Protein AF-A0A0Q8PPR7-F1 (afdb_monomer)

Solvent-accessible surface area (backbone atoms only — not comparable to full-atom values): 11569 Å² total; per-residue (Å²): 82,37,37,58,38,86,72,47,37,36,38,44,42,95,76,49,43,65,55,45,48,66,35,44,67,67,62,46,51,57,49,44,45,63,68,37,75,69,45,76,45,86,91,45,84,42,28,40,33,33,58,52,93,44,34,33,43,37,43,28,35,35,94,49,84,91,35,29,31,33,37,38,35,44,32,57,60,72,57,93,90,66,82,69,58,52,87,50,44,36,28,46,96,88,41,43,51,29,59,37,39,36,71,58,42,52,60,73,55,50,90,84,55,62,88,32,58,47,70,52,91,59,59,90,90,30,43,43,52,33,42,35,44,30,47,50,70,77,80,71,68,76,55,67,73,83,51,44,46,52,42,59,87,39,23,93,47,33,34,33,33,75,51,102,87,51,69,45,45,31,38,68,59,92,75,64,44,77,60,86,63,94,46,66,75,55,43,52,50,51,52,51,46,22,54,74,59,60,41,46,74,48,84,83,130

Structure (mmCIF, N/CA/C/O backbone):
data_AF-A0A0Q8PPR7-F1
#
_entry.id   AF-A0A0Q8PPR7-F1
#
loop_
_atom_site.group_PDB
_atom_site.id
_atom_site.type_symbol
_atom_site.label_atom_id
_atom_site.label_alt_id
_atom_site.label_comp_id
_atom_site.label_asym_id
_atom_site.label_entity_id
_atom_site.label_seq_id
_atom_site.pdbx_PDB_ins_code
_atom_site.Cartn_x
_atom_site.Cartn_y
_atom_site.Cartn_z
_atom_site.occupancy
_atom_site.B_iso_or_equiv
_atom_site.auth_seq_id
_atom_site.auth_comp_id
_atom_site.auth_asym_id
_atom_site.auth_atom_id
_atom_site.pdbx_PDB_model_num
ATOM 1 N N . MET A 1 1 ? 11.348 -7.764 -12.337 1.00 95.19 1 MET A N 1
ATOM 2 C CA . MET A 1 1 ? 10.072 -7.064 -12.062 1.00 95.19 1 MET A CA 1
ATOM 3 C C . MET A 1 1 ? 9.940 -6.826 -10.568 1.00 95.19 1 MET A C 1
ATOM 5 O O . MET A 1 1 ? 10.557 -7.570 -9.813 1.00 95.19 1 MET A O 1
ATOM 9 N N . PHE A 1 2 ? 9.164 -5.826 -10.157 1.00 97.94 2 PHE A N 1
ATOM 10 C CA . PHE A 1 2 ? 8.672 -5.716 -8.781 1.00 97.94 2 PHE A CA 1
ATOM 11 C C . PHE A 1 2 ? 7.285 -6.341 -8.701 1.00 97.94 2 PHE A C 1
ATOM 13 O O . PHE A 1 2 ? 6.488 -6.153 -9.616 1.00 97.94 2 PHE A O 1
ATOM 20 N N . GLU A 1 3 ? 6.985 -7.035 -7.612 1.00 97.94 3 GLU A N 1
ATOM 21 C CA . GLU A 1 3 ? 5.654 -7.596 -7.374 1.00 97.94 3 GLU A CA 1
ATOM 22 C C . GLU A 1 3 ? 5.128 -7.086 -6.034 1.00 97.94 3 GLU A C 1
ATOM 24 O O . GLU A 1 3 ? 5.780 -7.228 -4.993 1.00 97.94 3 GLU A O 1
ATOM 29 N N . LEU A 1 4 ? 3.971 -6.430 -6.088 1.00 96.75 4 LEU A N 1
ATOM 30 C CA . LEU A 1 4 ? 3.277 -5.905 -4.926 1.00 96.75 4 LEU A CA 1
ATOM 31 C C . LEU A 1 4 ? 2.566 -7.050 -4.215 1.00 96.75 4 LEU A C 1
ATOM 33 O O . LEU A 1 4 ? 1.783 -7.772 -4.822 1.00 96.75 4 LEU A O 1
ATOM 37 N N . LEU A 1 5 ? 2.828 -7.184 -2.919 1.00 94.69 5 LEU A N 1
ATOM 38 C CA . LEU A 1 5 ? 2.198 -8.170 -2.053 1.00 94.69 5 LEU A CA 1
ATOM 39 C C . LEU A 1 5 ? 1.392 -7.399 -0.999 1.00 94.69 5 LEU A C 1
ATOM 41 O O . LEU A 1 5 ? 1.974 -6.984 0.011 1.00 94.69 5 LEU A O 1
ATOM 45 N N . PRO A 1 6 ? 0.090 -7.139 -1.226 1.00 89.19 6 PRO A N 1
ATOM 46 C CA . PRO A 1 6 ? -0.749 -6.416 -0.273 1.00 89.19 6 PRO A CA 1
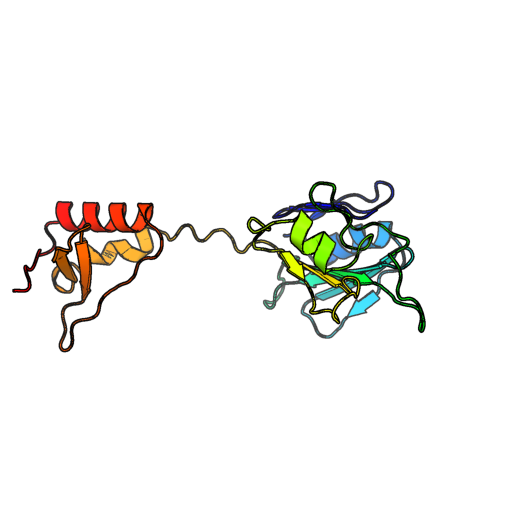ATOM 47 C C . PRO A 1 6 ? -0.618 -6.959 1.154 1.00 89.19 6 PRO A C 1
ATOM 49 O O . PRO A 1 6 ? -0.446 -8.161 1.348 1.00 89.19 6 PRO A O 1
ATOM 52 N N . ALA A 1 7 ? -0.618 -6.057 2.140 1.00 85.56 7 ALA A N 1
ATOM 53 C CA . ALA A 1 7 ? -0.352 -6.319 3.563 1.00 85.56 7 ALA A CA 1
ATOM 54 C C . ALA A 1 7 ? 1.036 -6.910 3.918 1.00 85.56 7 ALA A C 1
ATOM 56 O O . ALA A 1 7 ? 1.443 -6.847 5.076 1.00 85.56 7 ALA A O 1
ATOM 57 N N . ILE A 1 8 ? 1.807 -7.429 2.956 1.00 92.50 8 ILE A N 1
ATOM 58 C CA . ILE A 1 8 ? 3.118 -8.053 3.194 1.00 92.50 8 ILE A CA 1
ATOM 59 C C . ILE A 1 8 ? 4.264 -7.090 2.864 1.00 92.50 8 ILE A C 1
ATOM 61 O O . ILE A 1 8 ? 5.202 -6.962 3.651 1.00 92.50 8 ILE A O 1
ATOM 65 N N . GLY A 1 9 ? 4.228 -6.441 1.698 1.00 94.19 9 GLY A N 1
ATOM 66 C CA . GLY A 1 9 ? 5.304 -5.587 1.195 1.00 94.19 9 GLY A CA 1
ATOM 67 C C . GLY A 1 9 ? 5.543 -5.766 -0.303 1.00 94.19 9 GLY A C 1
ATOM 68 O O . GLY A 1 9 ? 4.600 -5.808 -1.089 1.00 94.19 9 GLY A O 1
ATOM 69 N N . ILE A 1 10 ? 6.809 -5.851 -0.721 1.00 97.19 10 ILE A N 1
ATOM 70 C CA . ILE A 1 10 ? 7.193 -5.946 -2.139 1.00 97.19 10 ILE A CA 1
ATOM 71 C C . ILE A 1 10 ? 8.238 -7.039 -2.338 1.00 97.19 10 ILE A C 1
ATOM 73 O O . ILE A 1 10 ? 9.278 -7.047 -1.675 1.00 97.19 10 ILE A O 1
ATOM 77 N N . ARG A 1 11 ? 8.002 -7.938 -3.297 1.00 97.81 11 ARG A N 1
ATOM 78 C CA . ARG A 1 11 ? 9.039 -8.848 -3.794 1.00 97.81 11 ARG A CA 1
ATOM 79 C C . ARG A 1 11 ? 9.923 -8.110 -4.793 1.00 97.81 11 ARG A C 1
ATOM 81 O O . ARG A 1 11 ? 9.438 -7.487 -5.741 1.00 97.81 11 ARG A O 1
ATOM 88 N N . LEU A 1 12 ? 11.224 -8.161 -4.543 1.00 97.56 12 LEU A N 1
ATOM 89 C CA . LEU A 1 12 ? 12.227 -7.428 -5.297 1.00 97.56 12 LEU A CA 1
ATOM 90 C C . LEU A 1 12 ? 12.690 -8.228 -6.535 1.00 97.56 12 LEU A C 1
ATOM 92 O O . LEU A 1 12 ? 12.635 -9.462 -6.517 1.00 97.56 12 LEU A O 1
ATOM 96 N N . PRO A 1 13 ? 13.148 -7.545 -7.603 1.00 95.81 13 PRO A N 1
ATOM 97 C CA . PRO A 1 13 ? 13.691 -8.176 -8.803 1.00 95.81 13 PRO A CA 1
ATOM 98 C C . PRO A 1 13 ? 14.819 -9.177 -8.530 1.00 95.81 13 PRO A C 1
ATOM 100 O O . PRO A 1 13 ? 15.488 -9.116 -7.502 1.00 95.81 13 PRO A O 1
ATOM 103 N N . ASP A 1 14 ? 15.039 -10.077 -9.491 1.00 92.19 14 ASP A N 1
ATOM 104 C CA . ASP A 1 14 ? 16.203 -10.973 -9.585 1.00 92.19 14 ASP A CA 1
ATOM 105 C C . ASP A 1 14 ? 16.489 -11.813 -8.329 1.00 92.19 14 ASP A C 1
ATOM 107 O O . ASP A 1 14 ? 17.618 -12.220 -8.067 1.00 92.19 14 ASP A O 1
ATOM 111 N N . GLY A 1 15 ? 15.449 -12.099 -7.542 1.00 87.69 15 GLY A N 1
ATOM 112 C CA . GLY A 1 15 ? 15.582 -12.886 -6.319 1.00 87.69 15 GLY A CA 1
ATOM 113 C C . GLY A 1 15 ? 16.233 -12.131 -5.159 1.00 87.69 15 GLY A C 1
ATOM 114 O O . GLY A 1 15 ? 16.611 -12.771 -4.181 1.00 87.69 15 GLY A O 1
ATOM 115 N N . ALA A 1 16 ? 16.306 -10.794 -5.207 1.00 91.50 16 ALA A N 1
ATOM 116 C CA . ALA A 1 16 ? 16.862 -9.948 -4.141 1.00 91.50 16 ALA A CA 1
ATOM 117 C C . ALA A 1 16 ? 16.055 -9.974 -2.820 1.00 91.50 16 ALA A C 1
ATOM 119 O O . ALA A 1 16 ? 16.391 -9.282 -1.862 1.00 91.50 16 ALA A O 1
ATOM 120 N N . GLY A 1 17 ? 14.995 -10.782 -2.749 1.00 94.12 17 GLY A N 1
ATOM 121 C CA . GLY A 1 17 ? 14.218 -11.035 -1.543 1.00 94.12 17 GLY A CA 1
ATOM 122 C C . GLY A 1 17 ? 12.884 -10.296 -1.515 1.00 94.12 17 GLY A C 1
ATOM 123 O O . GLY A 1 17 ? 12.324 -9.918 -2.545 1.00 94.12 17 GLY A O 1
ATOM 124 N N . VAL A 1 18 ? 12.339 -10.139 -0.309 1.00 96.19 18 VAL A N 1
ATOM 125 C CA . VAL A 1 18 ? 11.071 -9.441 -0.068 1.00 96.19 18 VAL A CA 1
ATOM 126 C C . VAL A 1 18 ? 11.319 -8.338 0.944 1.00 96.19 18 VAL A C 1
ATOM 128 O O . VAL A 1 18 ? 11.702 -8.614 2.081 1.00 96.19 18 VAL A O 1
ATOM 131 N N . LEU A 1 19 ? 11.052 -7.104 0.534 1.00 97.25 19 LEU A N 1
ATOM 132 C CA . LEU A 1 19 ? 10.980 -5.966 1.431 1.00 97.25 19 LEU A CA 1
ATOM 133 C C . LEU A 1 19 ? 9.631 -6.011 2.151 1.00 97.25 19 LEU A C 1
ATOM 135 O O . LEU A 1 19 ? 8.597 -5.768 1.531 1.00 97.25 19 LEU A O 1
ATOM 139 N N . ARG A 1 20 ? 9.640 -6.363 3.437 1.00 96.56 20 ARG A N 1
ATOM 140 C CA . ARG A 1 20 ? 8.425 -6.555 4.236 1.00 96.56 20 ARG A CA 1
ATOM 141 C C . ARG A 1 20 ? 8.077 -5.320 5.055 1.00 96.56 20 ARG A C 1
ATOM 143 O O . ARG A 1 20 ? 8.965 -4.702 5.637 1.00 96.56 20 ARG A O 1
ATOM 150 N N . PHE A 1 21 ? 6.787 -5.014 5.159 1.00 94.69 21 PHE A N 1
ATOM 151 C CA . PHE A 1 21 ? 6.297 -4.088 6.180 1.00 94.69 21 PHE A CA 1
ATOM 152 C C . PHE A 1 21 ? 6.671 -4.591 7.579 1.00 94.69 21 PHE A C 1
ATOM 154 O O . PHE A 1 21 ? 6.833 -5.795 7.792 1.00 94.69 21 PHE A O 1
ATOM 161 N N . GLY A 1 22 ? 6.855 -3.672 8.527 1.00 92.75 22 GLY A N 1
ATOM 162 C CA . GLY A 1 22 ? 7.283 -4.028 9.884 1.00 92.75 22 GLY A CA 1
ATOM 163 C C . GLY A 1 22 ? 8.804 -4.106 10.089 1.00 92.75 22 GLY A C 1
ATOM 164 O O . GLY A 1 22 ? 9.246 -4.153 11.232 1.00 92.75 22 GLY A O 1
ATOM 165 N N . LEU A 1 23 ? 9.616 -4.087 9.024 1.00 94.94 23 LEU A N 1
ATOM 166 C CA . LEU A 1 23 ? 11.079 -4.060 9.150 1.00 94.94 23 LEU A CA 1
ATOM 167 C C . LEU A 1 23 ? 11.575 -2.729 9.720 1.00 94.94 23 LEU A C 1
ATOM 169 O O . LEU A 1 23 ? 11.053 -1.670 9.380 1.00 94.94 23 LEU A O 1
ATOM 173 N N . ASP A 1 24 ? 12.627 -2.771 10.534 1.00 94.94 24 ASP A N 1
ATOM 174 C CA . ASP A 1 24 ? 13.334 -1.561 10.951 1.00 94.94 24 ASP A CA 1
ATOM 175 C C . ASP A 1 24 ? 14.170 -0.957 9.803 1.00 94.94 24 ASP A C 1
ATOM 177 O O . ASP A 1 24 ? 14.287 -1.519 8.704 1.00 94.94 24 ASP A O 1
ATOM 181 N N . GLY A 1 25 ? 14.743 0.223 10.047 1.00 93.88 25 GLY A N 1
ATOM 182 C CA . GLY A 1 25 ? 15.536 0.935 9.048 1.00 93.88 25 GLY A CA 1
ATOM 183 C C . GLY A 1 25 ? 16.808 0.189 8.630 1.00 93.88 25 GLY A C 1
ATOM 184 O O . GLY A 1 25 ? 17.140 0.167 7.445 1.00 93.88 25 GLY A O 1
ATOM 185 N N . ALA A 1 26 ? 17.502 -0.471 9.561 1.00 94.44 26 ALA A N 1
ATOM 186 C CA . ALA A 1 26 ? 18.746 -1.178 9.260 1.00 94.44 26 ALA A CA 1
ATOM 187 C C . ALA A 1 26 ? 18.488 -2.394 8.358 1.00 94.44 26 ALA A C 1
ATOM 189 O O . ALA A 1 26 ? 19.123 -2.529 7.309 1.00 94.44 26 ALA A O 1
ATOM 190 N N . ALA A 1 27 ? 17.494 -3.212 8.711 1.00 95.88 27 ALA A N 1
ATOM 191 C CA . ALA A 1 27 ? 17.057 -4.351 7.915 1.00 95.88 27 ALA A CA 1
ATOM 192 C C . ALA A 1 27 ? 16.513 -3.908 6.548 1.00 95.88 27 ALA A C 1
ATOM 194 O O . ALA A 1 27 ? 16.827 -4.510 5.520 1.00 95.88 27 ALA A O 1
ATOM 195 N N . THR A 1 28 ? 15.745 -2.813 6.504 1.00 96.56 28 THR A N 1
ATOM 196 C CA . THR A 1 28 ? 15.257 -2.241 5.241 1.00 96.56 28 THR A CA 1
ATOM 197 C C . THR A 1 28 ? 16.415 -1.836 4.330 1.00 96.56 28 THR A C 1
ATOM 199 O O . THR A 1 28 ? 16.423 -2.173 3.145 1.00 96.56 28 THR A O 1
ATOM 202 N N . ARG A 1 29 ? 17.420 -1.139 4.871 1.00 96.00 29 ARG A N 1
ATOM 203 C CA . ARG A 1 29 ? 18.599 -0.704 4.115 1.00 96.00 29 ARG A CA 1
ATOM 204 C C . ARG A 1 29 ? 19.381 -1.889 3.555 1.00 96.00 29 ARG A C 1
ATOM 206 O O . ARG A 1 29 ? 19.797 -1.835 2.401 1.00 96.00 29 ARG A O 1
ATOM 213 N N . GLU A 1 30 ? 19.573 -2.937 4.353 1.00 95.75 30 GLU A N 1
ATOM 214 C CA . GLU A 1 30 ? 20.271 -4.157 3.939 1.00 95.75 30 GLU A CA 1
ATOM 215 C C . GLU A 1 30 ? 19.568 -4.836 2.759 1.00 95.75 30 GLU A C 1
ATOM 217 O O . GLU A 1 30 ? 20.199 -5.113 1.739 1.00 95.75 30 GLU A O 1
ATOM 222 N N . VAL A 1 31 ? 18.246 -5.013 2.847 1.00 96.44 31 VAL A N 1
ATOM 223 C CA . VAL A 1 31 ? 17.443 -5.595 1.762 1.00 96.44 31 VAL A CA 1
ATOM 224 C C . VAL A 1 31 ? 17.540 -4.749 0.484 1.00 96.44 31 VAL A C 1
ATOM 226 O O . VAL A 1 31 ? 17.746 -5.287 -0.604 1.00 96.44 31 VAL A O 1
ATOM 229 N N . LEU A 1 32 ? 17.450 -3.418 0.592 1.00 96.44 32 LEU A N 1
ATOM 230 C CA . LEU A 1 32 ? 17.559 -2.524 -0.569 1.00 96.44 32 LEU A CA 1
ATOM 231 C C . LEU A 1 32 ? 18.965 -2.487 -1.179 1.00 96.44 32 LEU A C 1
ATOM 233 O O . LEU A 1 32 ? 19.091 -2.312 -2.393 1.00 96.44 32 LEU A O 1
ATOM 237 N N . ALA A 1 33 ? 20.013 -2.681 -0.378 1.00 95.38 33 ALA A N 1
ATOM 238 C CA . ALA A 1 33 ? 21.387 -2.750 -0.871 1.00 95.38 33 ALA A CA 1
ATOM 239 C C . ALA A 1 33 ? 21.608 -3.938 -1.823 1.00 95.38 33 ALA A C 1
ATOM 241 O O . ALA A 1 33 ? 22.470 -3.860 -2.698 1.00 95.38 33 ALA A O 1
ATOM 242 N N . GLY A 1 34 ? 20.784 -4.989 -1.721 1.00 92.75 34 GLY A N 1
ATOM 243 C CA . GLY A 1 34 ? 20.756 -6.099 -2.677 1.00 92.75 34 GLY A CA 1
ATOM 244 C C . GLY A 1 34 ? 20.343 -5.697 -4.099 1.00 92.75 34 GLY A C 1
ATOM 245 O O . GLY A 1 34 ? 20.693 -6.390 -5.050 1.00 92.75 34 GLY A O 1
ATOM 246 N N . LEU A 1 35 ? 19.646 -4.566 -4.270 1.00 92.88 35 LEU A N 1
ATOM 247 C CA . LEU A 1 35 ? 19.259 -4.036 -5.583 1.00 92.88 35 LEU A CA 1
ATOM 248 C C . LEU A 1 35 ? 20.258 -3.027 -6.155 1.00 92.88 35 LEU A C 1
ATOM 250 O O . LEU A 1 35 ? 20.321 -2.848 -7.371 1.00 92.88 35 LEU A O 1
ATOM 254 N N . GLY A 1 36 ? 21.015 -2.333 -5.306 1.00 93.44 36 GLY A N 1
ATOM 255 C CA . GLY A 1 36 ? 21.982 -1.337 -5.750 1.00 93.44 36 GLY A CA 1
ATOM 256 C C . GLY A 1 36 ? 22.280 -0.261 -4.712 1.00 93.44 36 GLY A C 1
ATOM 257 O O . GLY A 1 36 ? 22.090 -0.437 -3.512 1.00 93.44 36 GLY A O 1
ATOM 258 N N . ALA A 1 37 ? 22.776 0.882 -5.188 1.00 95.00 37 ALA A N 1
ATOM 259 C CA . ALA A 1 37 ? 23.163 1.991 -4.324 1.00 95.00 37 ALA A CA 1
ATOM 260 C C . ALA A 1 37 ? 21.942 2.631 -3.643 1.00 95.00 37 ALA A C 1
ATOM 262 O O . ALA A 1 37 ? 21.101 3.246 -4.306 1.00 95.00 37 ALA A O 1
ATOM 263 N N . VAL A 1 38 ? 21.890 2.513 -2.315 1.00 96.75 38 VAL A N 1
ATOM 264 C CA . VAL A 1 38 ? 20.834 3.084 -1.473 1.00 96.75 38 VAL A CA 1
ATOM 265 C C . VAL A 1 38 ? 21.129 4.551 -1.169 1.00 96.75 38 VAL A C 1
ATOM 267 O O . VAL A 1 38 ? 22.243 4.907 -0.781 1.00 96.75 38 VAL A O 1
ATOM 270 N N . ARG A 1 39 ? 20.116 5.401 -1.332 1.00 95.19 39 ARG A N 1
ATOM 271 C CA . ARG A 1 39 ? 20.110 6.808 -0.923 1.00 95.19 39 ARG A CA 1
ATOM 272 C C . ARG A 1 39 ? 19.235 6.981 0.302 1.00 95.19 39 ARG A C 1
ATOM 274 O O . ARG A 1 39 ? 18.268 6.248 0.471 1.00 95.19 39 ARG A O 1
ATOM 281 N N . GLU A 1 40 ? 19.568 7.962 1.118 1.00 92.38 40 GLU A N 1
ATOM 282 C CA . GLU A 1 40 ? 18.856 8.287 2.348 1.00 92.38 40 GLU A CA 1
ATOM 283 C C . GLU A 1 40 ? 18.176 9.647 2.204 1.00 92.38 40 GLU A C 1
ATOM 285 O O . GLU A 1 40 ? 18.725 10.551 1.570 1.00 92.38 40 GLU A O 1
ATOM 290 N N . ASP A 1 41 ? 16.967 9.761 2.743 1.00 83.38 41 ASP A N 1
ATOM 291 C CA . ASP A 1 41 ? 16.211 11.009 2.819 1.00 83.38 41 ASP A CA 1
ATOM 292 C C . ASP A 1 41 ? 16.085 11.424 4.290 1.00 83.38 41 ASP A C 1
ATOM 294 O O . ASP A 1 41 ? 15.423 10.761 5.091 1.00 83.38 41 ASP A O 1
ATOM 298 N N . GLU A 1 42 ? 16.745 12.532 4.632 1.00 73.69 42 GLU A N 1
ATOM 299 C CA . GLU A 1 42 ? 16.861 13.066 5.994 1.00 73.69 42 GLU A CA 1
ATOM 300 C C . GLU A 1 42 ? 15.547 13.669 6.530 1.00 73.69 42 GLU A C 1
ATOM 302 O O . GLU A 1 42 ? 15.452 14.003 7.709 1.00 73.69 42 GLU A O 1
ATOM 307 N N . ALA A 1 43 ? 14.512 13.827 5.694 1.00 69.56 43 ALA A N 1
ATOM 308 C CA . ALA A 1 43 ? 13.246 14.453 6.086 1.00 69.56 43 ALA A CA 1
ATOM 309 C C . ALA A 1 43 ? 12.256 13.506 6.805 1.00 69.56 43 ALA A C 1
ATOM 311 O O . ALA A 1 43 ? 11.132 13.910 7.127 1.00 69.56 43 ALA A O 1
ATOM 312 N N . ALA A 1 44 ? 12.621 12.243 7.028 1.00 67.44 44 ALA A N 1
ATOM 313 C CA . ALA A 1 44 ? 11.815 11.241 7.729 1.00 67.44 44 ALA A CA 1
ATOM 314 C C . ALA A 1 44 ? 12.576 10.660 8.931 1.00 67.44 44 ALA A C 1
ATOM 316 O O . ALA A 1 44 ? 13.789 10.805 9.012 1.00 67.44 44 ALA A O 1
ATOM 317 N N . ALA A 1 45 ? 11.873 9.959 9.838 1.00 80.38 45 ALA A N 1
ATOM 318 C CA . ALA A 1 45 ? 12.522 9.191 10.911 1.00 80.38 45 ALA A CA 1
ATOM 319 C C . ALA A 1 45 ? 13.596 8.250 10.339 1.00 80.38 45 ALA A C 1
ATOM 321 O O . ALA A 1 45 ? 14.710 8.190 10.847 1.00 80.38 45 ALA A O 1
ATOM 322 N N . TRP A 1 46 ? 13.262 7.593 9.227 1.00 91.06 46 TRP A N 1
ATOM 323 C CA . TRP A 1 46 ? 14.206 7.147 8.212 1.00 91.06 46 TRP A CA 1
ATOM 324 C C . TRP A 1 46 ? 13.453 6.939 6.890 1.00 91.06 46 TRP A C 1
ATOM 326 O O . TRP A 1 46 ? 12.256 6.616 6.863 1.00 91.06 46 TRP A O 1
ATOM 336 N N . ALA A 1 47 ? 14.148 7.141 5.776 1.00 93.94 47 ALA A N 1
ATOM 337 C CA . ALA A 1 47 ? 13.646 6.831 4.447 1.00 93.94 47 ALA A CA 1
ATOM 338 C C . ALA A 1 47 ? 14.812 6.485 3.523 1.00 93.94 47 ALA A C 1
ATOM 340 O O . ALA A 1 47 ? 15.842 7.159 3.516 1.00 93.94 47 ALA A O 1
ATOM 341 N N . TYR A 1 48 ? 14.629 5.435 2.728 1.00 96.25 48 TYR A N 1
ATOM 342 C CA . TYR A 1 48 ? 15.636 4.933 1.806 1.00 96.25 48 TYR A CA 1
ATOM 343 C C . TYR A 1 48 ? 15.075 4.842 0.398 1.00 96.25 48 TYR A C 1
ATOM 345 O O . TYR A 1 48 ? 13.922 4.457 0.215 1.00 96.25 48 TYR A O 1
ATOM 353 N N . SER A 1 49 ? 15.884 5.147 -0.612 1.00 96.19 49 SER A N 1
ATOM 354 C CA . SER A 1 49 ? 15.531 4.860 -1.998 1.00 96.19 49 SER A CA 1
ATOM 355 C C . SER A 1 49 ? 16.625 4.121 -2.746 1.00 96.19 49 SER A C 1
ATOM 357 O O . SER A 1 49 ? 17.817 4.306 -2.507 1.00 96.19 49 SER A O 1
ATOM 359 N N . VAL A 1 50 ? 16.208 3.269 -3.674 1.00 96.50 50 VAL A N 1
ATOM 360 C CA . VAL A 1 50 ? 17.088 2.562 -4.599 1.00 96.50 50 VAL A CA 1
ATOM 361 C C . VAL A 1 50 ? 16.479 2.609 -5.991 1.00 96.50 50 VAL A C 1
ATOM 363 O O . VAL A 1 50 ? 15.259 2.625 -6.169 1.00 96.50 50 VAL A O 1
ATOM 366 N N . ARG A 1 51 ? 17.340 2.660 -7.003 1.00 95.44 51 ARG A N 1
ATOM 367 C CA . ARG A 1 51 ? 16.921 2.665 -8.401 1.00 95.44 51 ARG A CA 1
ATOM 368 C C . ARG A 1 51 ? 17.182 1.306 -9.029 1.00 95.44 51 ARG A C 1
ATOM 370 O O . ARG A 1 51 ? 18.291 0.792 -8.929 1.00 95.44 51 ARG A O 1
ATOM 377 N N . TRP A 1 52 ? 16.194 0.810 -9.761 1.00 94.94 52 TRP A N 1
ATOM 378 C CA . TRP A 1 52 ? 16.292 -0.384 -10.584 1.00 94.94 52 TRP A CA 1
ATOM 379 C C . TRP A 1 52 ? 15.726 -0.091 -11.977 1.00 94.94 52 TRP A C 1
ATOM 381 O O . TRP A 1 52 ? 14.529 0.141 -12.137 1.00 94.94 52 TRP A O 1
ATOM 391 N N . GLY A 1 53 ? 16.596 -0.034 -12.988 1.00 92.94 53 GLY A N 1
ATOM 392 C CA . GLY A 1 53 ? 16.211 0.367 -14.345 1.00 92.94 53 GLY A CA 1
ATOM 393 C C . GLY A 1 53 ? 15.612 1.780 -14.399 1.00 92.94 53 GLY A C 1
ATOM 394 O O . GLY A 1 53 ? 16.265 2.772 -14.038 1.00 92.94 53 GLY A O 1
ATOM 395 N N . ASP A 1 54 ? 14.373 1.883 -14.872 1.00 92.75 54 ASP A N 1
ATOM 396 C CA . ASP A 1 54 ? 13.585 3.115 -14.941 1.00 92.75 54 ASP A CA 1
ATOM 397 C C . ASP A 1 54 ? 12.596 3.277 -13.773 1.00 92.75 54 ASP A C 1
ATOM 399 O O . ASP A 1 54 ? 11.812 4.225 -13.772 1.00 92.75 54 ASP A O 1
ATOM 403 N N . VAL A 1 55 ? 12.673 2.425 -12.747 1.00 94.62 55 VAL A N 1
ATOM 404 C CA . VAL A 1 55 ? 11.851 2.507 -11.534 1.00 94.62 55 VAL A CA 1
ATOM 405 C C . VAL A 1 55 ? 12.713 2.858 -10.323 1.00 94.62 55 VAL A C 1
ATOM 407 O O . VAL A 1 55 ? 13.801 2.324 -10.106 1.00 94.62 55 VAL A O 1
ATOM 410 N N . GLU A 1 56 ? 12.229 3.799 -9.523 1.00 95.62 56 GLU A N 1
ATOM 411 C CA . GLU A 1 56 ? 12.767 4.120 -8.206 1.00 95.62 56 GLU A CA 1
ATOM 412 C C . GLU A 1 56 ? 11.829 3.559 -7.140 1.00 95.62 56 GLU A C 1
ATOM 414 O O . GLU A 1 56 ? 10.630 3.838 -7.166 1.00 95.62 56 GLU A O 1
ATOM 419 N N . LEU A 1 57 ? 12.379 2.776 -6.217 1.00 96.94 57 LEU A N 1
ATOM 420 C CA . LEU A 1 57 ? 11.695 2.296 -5.024 1.00 96.94 57 LEU A CA 1
ATOM 421 C C . LEU A 1 57 ? 12.128 3.173 -3.851 1.00 96.94 57 LEU A C 1
ATOM 423 O O . LEU A 1 57 ? 13.320 3.261 -3.566 1.00 96.94 57 LEU A O 1
ATOM 427 N N . SER A 1 58 ? 11.170 3.786 -3.163 1.00 96.31 58 SER A N 1
ATOM 428 C CA . SER A 1 58 ? 11.373 4.524 -1.915 1.00 96.31 58 SER A CA 1
ATOM 429 C C . SER A 1 58 ? 10.640 3.824 -0.772 1.00 96.31 58 SER A C 1
ATOM 431 O O . SER A 1 58 ? 9.423 3.685 -0.827 1.00 96.31 58 SER A O 1
ATOM 433 N N . ALA A 1 59 ? 11.364 3.402 0.259 1.00 96.44 59 ALA A N 1
ATOM 434 C CA . ALA A 1 59 ? 10.853 2.777 1.474 1.00 96.44 59 ALA A CA 1
ATOM 435 C C . ALA A 1 59 ? 10.904 3.784 2.630 1.00 96.44 59 ALA A C 1
ATOM 437 O O . ALA A 1 59 ? 11.921 4.456 2.816 1.00 96.44 59 ALA A O 1
ATOM 438 N N . ARG A 1 60 ? 9.816 3.916 3.393 1.00 94.12 60 ARG A N 1
ATOM 439 C CA . ARG A 1 60 ? 9.686 4.949 4.425 1.00 94.12 60 ARG A CA 1
ATOM 440 C C . ARG A 1 60 ? 9.040 4.422 5.704 1.00 94.12 60 ARG A C 1
ATOM 442 O O . ARG A 1 60 ? 8.006 3.749 5.663 1.00 94.12 60 ARG A O 1
ATOM 449 N N . ALA A 1 61 ? 9.636 4.806 6.829 1.00 92.69 61 ALA A N 1
ATOM 450 C CA . ALA A 1 61 ? 9.109 4.565 8.164 1.00 92.69 61 ALA A CA 1
ATOM 451 C C . ALA A 1 61 ? 7.753 5.244 8.405 1.00 92.69 61 ALA A C 1
ATOM 453 O O . ALA A 1 61 ? 7.433 6.266 7.786 1.00 92.69 61 ALA A O 1
ATOM 454 N N . GLY A 1 62 ? 7.013 4.745 9.395 1.00 85.38 62 GLY A N 1
ATOM 455 C CA . GLY A 1 62 ? 5.948 5.518 10.037 1.00 85.38 62 GLY A CA 1
ATOM 456 C C . GLY A 1 62 ? 6.450 6.844 10.637 1.00 85.38 62 GLY A C 1
ATOM 457 O O . GLY A 1 62 ? 7.645 7.143 10.674 1.00 85.38 62 GLY A O 1
ATOM 458 N N . THR A 1 63 ? 5.528 7.685 11.104 1.00 82.00 63 THR A N 1
ATOM 459 C CA . THR A 1 63 ? 5.865 9.031 11.604 1.00 82.00 63 THR A CA 1
ATOM 460 C C . THR A 1 63 ? 6.401 9.057 13.035 1.00 82.00 63 THR A C 1
ATOM 462 O O . THR A 1 63 ? 6.927 10.086 13.452 1.00 82.00 63 THR A O 1
ATOM 465 N N . ALA A 1 64 ? 6.248 7.976 13.806 1.00 82.06 64 ALA A N 1
ATOM 466 C CA . ALA A 1 64 ? 6.763 7.905 15.171 1.00 82.06 64 ALA A CA 1
ATOM 467 C C . ALA A 1 64 ? 8.273 7.581 15.184 1.00 82.06 64 ALA A C 1
ATOM 469 O O . ALA A 1 64 ? 8.768 6.945 14.247 1.00 82.06 64 ALA A O 1
ATOM 470 N N . PRO A 1 65 ? 9.015 7.979 16.232 1.00 76.88 65 PRO A N 1
ATOM 471 C CA . PRO A 1 65 ? 10.391 7.528 16.433 1.00 76.88 65 PRO A CA 1
ATOM 472 C C . PRO A 1 65 ? 10.473 6.000 16.398 1.00 76.88 65 PRO A C 1
ATOM 474 O O . PRO A 1 65 ? 9.560 5.331 16.878 1.00 76.88 65 PRO A O 1
ATOM 477 N N . ASP A 1 66 ? 11.535 5.467 15.794 1.00 82.38 66 ASP A N 1
ATOM 478 C CA . ASP A 1 66 ? 11.769 4.022 15.654 1.00 82.38 66 ASP A CA 1
ATOM 479 C C . ASP A 1 66 ? 10.631 3.253 14.956 1.00 82.38 66 ASP A C 1
ATOM 481 O O . ASP A 1 66 ? 10.523 2.033 15.080 1.00 82.38 66 ASP A O 1
ATOM 485 N N . SER A 1 67 ? 9.781 3.955 14.192 1.00 87.75 67 SER A N 1
ATOM 486 C CA . SER A 1 67 ? 8.718 3.302 13.433 1.00 87.75 67 SER A CA 1
ATOM 487 C C . SER A 1 67 ? 9.304 2.305 12.437 1.00 87.75 67 SER A C 1
ATOM 489 O O . SER A 1 67 ? 10.290 2.614 11.751 1.00 87.75 67 SER A O 1
ATOM 491 N N . PRO A 1 68 ? 8.661 1.140 12.283 1.00 93.44 68 PRO A N 1
ATOM 492 C CA . PRO A 1 68 ? 9.016 0.222 11.223 1.00 93.44 68 PRO A CA 1
ATOM 493 C C . PRO A 1 68 ? 8.590 0.767 9.852 1.00 93.44 68 PRO A C 1
ATOM 495 O O . PRO A 1 68 ? 7.917 1.799 9.737 1.00 93.44 68 PRO A O 1
ATOM 498 N N . LEU A 1 69 ? 8.968 0.040 8.801 1.00 94.38 69 LEU A N 1
ATOM 499 C CA . LEU A 1 69 ? 8.539 0.274 7.432 1.00 94.38 69 LEU A CA 1
ATOM 500 C C . LEU A 1 69 ? 7.010 0.248 7.352 1.00 94.38 69 LEU A C 1
ATOM 502 O O . LEU A 1 69 ? 6.396 -0.797 7.574 1.00 94.38 69 LEU A O 1
ATOM 506 N N . ASP A 1 70 ? 6.433 1.386 6.976 1.00 92.69 70 ASP A N 1
ATOM 507 C CA . ASP A 1 70 ? 4.985 1.587 6.840 1.00 92.69 70 ASP A CA 1
ATOM 508 C C . ASP A 1 70 ? 4.573 1.788 5.381 1.00 92.69 70 ASP A C 1
ATOM 510 O O . ASP A 1 70 ? 3.469 1.445 4.977 1.00 92.69 70 ASP A O 1
ATOM 514 N N . SER A 1 71 ? 5.451 2.344 4.545 1.00 93.94 71 SER A N 1
ATOM 515 C CA . SER A 1 71 ? 5.084 2.654 3.167 1.00 93.94 71 SER A CA 1
ATOM 516 C C . SER A 1 71 ? 6.220 2.428 2.189 1.00 93.94 71 SER A C 1
ATOM 518 O O . SER A 1 71 ? 7.391 2.685 2.476 1.00 93.94 71 SER A O 1
ATOM 520 N N . VAL A 1 72 ? 5.849 1.967 0.998 1.00 96.00 72 VAL A N 1
ATOM 521 C CA . VAL A 1 72 ? 6.741 1.854 -0.147 1.00 96.00 72 VAL A CA 1
ATOM 522 C C . VAL A 1 72 ? 6.110 2.553 -1.343 1.00 96.00 72 VAL A C 1
ATOM 524 O O . VAL A 1 72 ? 4.939 2.358 -1.663 1.00 96.00 72 VAL A O 1
ATOM 527 N N . VAL A 1 73 ? 6.898 3.380 -2.017 1.00 95.75 73 VAL A N 1
ATOM 528 C CA . VAL A 1 73 ? 6.514 4.078 -3.240 1.00 95.75 73 VAL A CA 1
ATOM 529 C C . VAL A 1 73 ? 7.377 3.557 -4.374 1.00 95.75 73 VAL A C 1
ATOM 531 O O . VAL A 1 73 ? 8.600 3.632 -4.306 1.00 95.75 7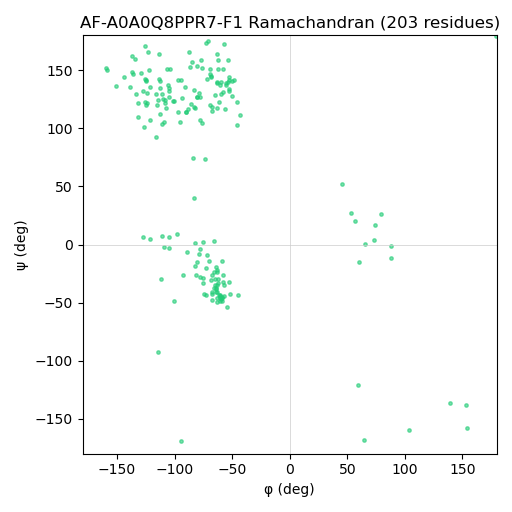3 VAL A O 1
ATOM 534 N N . LEU A 1 74 ? 6.746 3.075 -5.439 1.00 96.75 74 LEU A N 1
ATOM 535 C CA . LEU A 1 74 ? 7.414 2.825 -6.711 1.00 96.75 74 LEU A CA 1
ATOM 536 C C . LEU A 1 74 ? 7.079 3.980 -7.640 1.00 96.75 74 LEU A C 1
ATOM 538 O O . LEU A 1 74 ? 5.910 4.282 -7.885 1.00 96.75 74 LEU A O 1
ATOM 542 N N . ARG A 1 75 ? 8.107 4.647 -8.152 1.00 93.94 75 ARG A N 1
ATOM 543 C CA . ARG A 1 75 ? 7.972 5.787 -9.053 1.00 93.94 75 ARG A CA 1
ATOM 544 C C . ARG A 1 75 ? 8.675 5.500 -10.364 1.00 93.94 75 ARG A C 1
ATOM 546 O O . ARG A 1 75 ? 9.830 5.082 -10.383 1.00 93.94 75 ARG A O 1
ATOM 553 N N . ARG A 1 76 ? 8.010 5.836 -11.464 1.00 90.56 76 ARG A N 1
ATOM 554 C CA . ARG A 1 76 ? 8.643 5.870 -12.778 1.00 90.56 76 ARG A CA 1
ATOM 555 C C . ARG A 1 76 ? 9.628 7.024 -12.833 1.00 90.56 76 ARG A C 1
ATOM 557 O O . ARG A 1 76 ? 9.261 8.194 -12.700 1.00 90.56 76 ARG A O 1
ATOM 564 N N . HIS A 1 77 ? 10.886 6.709 -13.077 1.00 83.69 77 HIS A N 1
ATOM 565 C CA . HIS A 1 77 ? 11.918 7.692 -13.329 1.00 83.69 77 HIS A CA 1
ATOM 566 C C . HIS A 1 77 ? 11.897 8.089 -14.809 1.00 83.69 77 HIS A C 1
ATOM 568 O O . HIS A 1 77 ? 12.770 7.715 -15.596 1.00 83.69 77 HIS A O 1
ATOM 574 N N . LEU A 1 78 ? 10.891 8.882 -15.180 1.00 70.31 78 LEU A N 1
ATOM 575 C CA . LEU A 1 78 ? 10.678 9.326 -16.555 1.00 70.31 78 LEU A CA 1
ATOM 576 C C . LEU A 1 78 ? 11.886 10.123 -17.070 1.00 70.31 78 LEU A C 1
ATOM 578 O O . LEU A 1 78 ? 12.351 11.074 -16.436 1.00 70.31 78 LEU A O 1
ATOM 582 N N . ARG A 1 79 ? 12.385 9.755 -18.252 1.00 65.25 79 ARG A N 1
ATOM 583 C CA . ARG A 1 79 ? 13.191 10.669 -19.069 1.00 65.25 79 ARG A CA 1
ATOM 584 C C . ARG A 1 79 ? 12.253 11.769 -19.592 1.00 65.25 79 ARG A C 1
ATOM 586 O O . ARG A 1 79 ? 11.087 11.471 -19.878 1.00 65.25 79 ARG A O 1
ATOM 593 N N . PRO A 1 80 ? 12.722 13.017 -19.763 1.00 53.81 80 PRO A N 1
ATOM 594 C CA . PRO A 1 80 ? 11.956 13.998 -20.521 1.00 53.81 80 PRO A CA 1
ATOM 595 C C . PRO A 1 80 ? 11.622 13.367 -21.882 1.00 53.81 80 PRO A C 1
ATOM 597 O O . PRO A 1 80 ? 12.501 12.755 -22.483 1.00 53.81 80 PRO A O 1
ATOM 600 N N . HIS A 1 81 ? 10.368 13.469 -22.332 1.00 55.59 81 HIS A N 1
ATOM 601 C CA . HIS A 1 81 ? 9.836 12.944 -23.609 1.00 55.59 81 HIS A CA 1
ATOM 602 C C . HIS A 1 81 ? 9.307 11.495 -23.637 1.00 55.59 81 HIS A C 1
ATOM 604 O O . HIS A 1 81 ? 8.782 11.086 -24.671 1.00 55.59 81 HIS A O 1
ATOM 610 N N . TRP A 1 82 ? 9.360 10.729 -22.541 1.00 63.50 82 TRP A N 1
ATOM 611 C CA . TRP A 1 82 ? 8.806 9.366 -22.532 1.00 63.50 82 TRP A CA 1
ATOM 612 C C . TRP A 1 82 ? 7.331 9.348 -22.100 1.00 63.50 82 TRP A C 1
ATOM 614 O O . TRP A 1 82 ? 7.013 9.649 -20.950 1.00 63.50 82 TRP A O 1
ATOM 624 N N . TYR A 1 83 ? 6.435 8.972 -23.019 1.00 72.56 83 TYR A N 1
ATOM 625 C CA . TYR A 1 83 ? 4.990 8.815 -22.774 1.00 72.56 83 TYR A CA 1
ATOM 626 C C . TYR A 1 83 ? 4.515 7.354 -22.825 1.00 72.56 83 TYR A C 1
ATOM 628 O O . TYR A 1 83 ? 3.314 7.116 -22.800 1.00 72.56 83 TYR A O 1
ATOM 636 N N . GLY A 1 84 ? 5.433 6.391 -22.934 1.00 83.00 84 GLY A N 1
ATOM 637 C CA . GLY A 1 84 ? 5.129 4.961 -23.056 1.00 83.00 84 GLY A CA 1
ATOM 638 C C . GLY A 1 84 ? 5.126 4.192 -21.727 1.00 83.00 84 GLY A C 1
ATOM 639 O O . GLY A 1 84 ? 5.205 4.825 -20.666 1.00 83.00 84 GLY A O 1
ATOM 640 N N . PRO A 1 85 ? 5.081 2.848 -21.782 1.00 88.62 85 PRO A N 1
ATOM 641 C CA . PRO A 1 85 ? 5.224 1.972 -20.616 1.00 88.62 85 PRO A CA 1
ATOM 642 C C . PRO A 1 85 ? 6.599 2.110 -19.951 1.00 88.62 85 PRO A C 1
ATOM 644 O O . PRO A 1 85 ? 7.511 2.725 -20.519 1.00 88.62 85 PRO A O 1
ATOM 647 N N . ALA A 1 86 ? 6.720 1.613 -18.718 1.00 89.44 86 ALA A N 1
ATOM 648 C CA . ALA A 1 86 ? 8.017 1.422 -18.069 1.00 89.44 86 ALA A CA 1
ATOM 649 C C . ALA A 1 86 ? 8.740 0.186 -18.625 1.00 89.44 86 ALA A C 1
ATOM 651 O O . ALA A 1 86 ? 8.092 -0.769 -19.046 1.00 89.44 86 ALA A O 1
ATOM 652 N N . ASP A 1 87 ? 10.072 0.199 -18.581 1.00 91.31 87 ASP A N 1
ATOM 653 C CA . ASP A 1 87 ? 10.890 -0.965 -18.946 1.00 91.31 87 ASP A CA 1
ATOM 654 C C . ASP A 1 87 ? 10.854 -2.030 -17.837 1.00 91.31 87 ASP A C 1
ATOM 656 O O . ASP A 1 87 ? 10.912 -3.234 -18.097 1.00 91.31 87 ASP A O 1
ATOM 660 N N . VAL A 1 88 ? 10.760 -1.593 -16.577 1.00 94.50 88 VAL A N 1
ATOM 661 C CA . VAL A 1 88 ? 10.620 -2.476 -15.418 1.00 94.50 88 VAL A CA 1
ATOM 662 C C . VAL A 1 88 ? 9.152 -2.595 -15.019 1.00 94.50 88 VAL A C 1
ATOM 664 O O . VAL A 1 88 ? 8.558 -1.648 -14.502 1.00 94.50 88 VAL A O 1
ATOM 667 N N . ALA A 1 89 ? 8.605 -3.801 -15.174 1.00 95.88 89 ALA A N 1
ATOM 668 C CA . ALA A 1 89 ? 7.252 -4.129 -14.736 1.00 95.88 89 ALA A CA 1
ATOM 669 C C . ALA A 1 89 ? 7.086 -4.007 -13.212 1.00 95.88 89 ALA A C 1
ATOM 671 O O . ALA A 1 89 ? 7.952 -4.446 -12.434 1.00 95.88 89 ALA A O 1
ATOM 672 N N . VAL A 1 90 ? 5.939 -3.457 -12.808 1.00 97.44 90 VAL A N 1
ATOM 673 C CA . VAL A 1 90 ? 5.458 -3.414 -11.421 1.00 97.44 90 VAL A CA 1
ATOM 674 C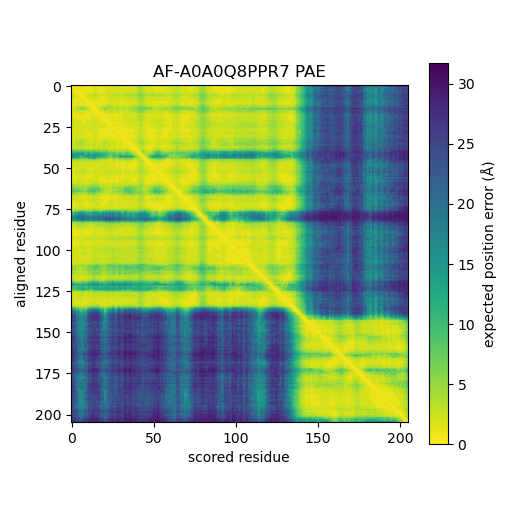 C . VAL A 1 90 ? 4.111 -4.112 -11.391 1.00 97.44 90 VAL A C 1
ATOM 676 O O . VAL A 1 90 ? 3.131 -3.568 -11.883 1.00 97.44 90 VAL A O 1
ATOM 679 N N . VAL A 1 91 ? 4.069 -5.314 -10.831 1.00 97.50 91 VAL A N 1
ATOM 680 C CA . VAL A 1 91 ? 2.933 -6.227 -10.975 1.00 97.50 91 VAL A CA 1
ATOM 681 C C . VAL A 1 91 ? 2.116 -6.295 -9.687 1.00 97.50 91 VAL A C 1
ATOM 683 O O . VAL A 1 91 ? 2.686 -6.376 -8.600 1.00 97.50 91 VAL A O 1
ATOM 686 N N . LEU A 1 92 ? 0.792 -6.284 -9.817 1.00 96.06 92 LEU A N 1
ATOM 687 C CA . LEU A 1 92 ? -0.167 -6.656 -8.775 1.00 96.06 92 LEU A CA 1
ATOM 688 C C . LEU A 1 92 ? -1.187 -7.611 -9.393 1.00 96.06 92 LEU A C 1
ATOM 690 O O . LEU A 1 92 ? -1.827 -7.225 -10.365 1.00 96.06 92 LEU A O 1
ATOM 694 N N . ASP A 1 93 ? -1.322 -8.821 -8.846 1.00 91.88 93 ASP A N 1
ATOM 695 C CA . ASP A 1 93 ? -2.257 -9.850 -9.334 1.00 91.88 93 ASP A CA 1
ATOM 696 C C . ASP A 1 93 ? -2.216 -10.008 -10.868 1.00 91.88 93 ASP A C 1
ATOM 698 O O . ASP A 1 93 ? -3.222 -9.890 -11.562 1.00 91.88 93 ASP A O 1
ATOM 702 N N . ASP A 1 94 ? -1.004 -10.196 -11.404 1.00 92.56 94 ASP A N 1
ATOM 703 C CA . ASP A 1 94 ? -0.687 -10.303 -12.839 1.00 92.56 94 ASP A CA 1
ATOM 704 C C . ASP A 1 94 ? -0.927 -9.038 -13.693 1.00 92.56 94 ASP A C 1
ATOM 706 O O . ASP A 1 94 ? -0.616 -9.021 -14.888 1.00 92.56 94 ASP A O 1
ATOM 710 N N . VAL A 1 95 ? -1.389 -7.934 -13.101 1.00 95.31 95 VAL A N 1
ATOM 711 C CA . VAL A 1 95 ? -1.537 -6.639 -13.779 1.00 95.31 95 VAL A CA 1
ATOM 712 C C . VAL A 1 95 ? -0.246 -5.831 -13.668 1.00 95.31 95 VAL A C 1
ATOM 714 O O . VAL A 1 95 ? 0.142 -5.408 -12.579 1.00 95.31 95 VAL A O 1
ATOM 717 N N . ASP A 1 96 ? 0.402 -5.545 -14.801 1.00 96.50 96 ASP A N 1
ATOM 718 C CA . ASP A 1 96 ? 1.524 -4.599 -14.849 1.00 96.50 96 ASP A CA 1
ATOM 719 C C . ASP A 1 96 ? 1.024 -3.150 -14.766 1.00 96.50 96 ASP A C 1
ATOM 721 O O . ASP A 1 96 ? 0.528 -2.563 -15.732 1.00 96.50 96 ASP A O 1
ATOM 725 N N . LEU A 1 97 ? 1.201 -2.553 -13.591 1.00 95.19 97 LEU A N 1
ATOM 726 C CA . LEU A 1 97 ? 0.746 -1.211 -13.249 1.00 95.19 97 LEU A CA 1
ATOM 727 C C . LEU A 1 97 ? 1.452 -0.114 -14.053 1.00 95.19 97 LEU A C 1
ATOM 729 O O . LEU A 1 97 ? 0.910 0.986 -14.188 1.00 95.19 97 LEU A O 1
ATOM 733 N N . PHE A 1 98 ? 2.654 -0.371 -14.576 1.00 94.44 98 PHE A N 1
ATOM 734 C CA . PHE A 1 98 ? 3.398 0.593 -15.394 1.00 94.44 98 PHE A CA 1
ATOM 735 C C . PHE A 1 98 ? 3.481 0.208 -16.877 1.00 94.44 98 PHE A C 1
ATOM 737 O O . PHE A 1 98 ? 4.002 1.001 -17.670 1.00 94.44 98 PHE A O 1
ATOM 744 N N . GLY A 1 99 ? 2.927 -0.944 -17.257 1.00 93.75 99 GLY A N 1
ATOM 745 C CA . GLY A 1 99 ? 2.890 -1.446 -18.632 1.00 93.75 99 GLY A CA 1
ATOM 746 C C . GLY A 1 99 ? 1.766 -0.865 -19.496 1.00 93.75 99 GLY A C 1
ATOM 747 O O . GLY A 1 99 ? 1.864 -0.900 -20.721 1.00 93.75 99 GLY A O 1
ATOM 748 N N . TYR A 1 100 ? 0.729 -0.279 -18.886 1.00 92.94 100 TYR A N 1
ATOM 749 C CA . TYR A 1 100 ? -0.474 0.190 -19.590 1.00 92.94 100 TYR A CA 1
ATOM 750 C C . TYR A 1 100 ? -0.915 1.598 -19.154 1.00 92.94 100 TYR A C 1
ATOM 752 O O . TYR A 1 100 ? -0.544 2.069 -18.069 1.00 92.94 100 TYR A O 1
ATOM 760 N N . PRO A 1 101 ? -1.715 2.305 -19.979 1.00 91.25 101 PRO A N 1
ATOM 761 C CA . PRO A 1 101 ? -2.358 3.550 -19.576 1.00 91.25 101 PRO A CA 1
ATOM 762 C C . PRO A 1 101 ? -3.145 3.387 -18.271 1.00 91.25 101 PRO A C 1
ATOM 764 O O . PRO A 1 101 ? -3.790 2.368 -18.032 1.00 91.25 101 PRO A O 1
ATOM 767 N N . ALA A 1 102 ? -3.150 4.425 -17.435 1.00 89.94 102 ALA A N 1
ATOM 768 C CA . ALA A 1 102 ? -3.736 4.370 -16.098 1.00 89.94 102 ALA A CA 1
ATOM 769 C C . ALA A 1 102 ? -5.217 3.967 -16.109 1.00 89.94 102 ALA A C 1
ATOM 771 O O . ALA A 1 102 ? -5.663 3.264 -15.213 1.00 89.94 102 ALA A O 1
ATOM 772 N N . VAL A 1 103 ? -5.975 4.378 -17.129 1.00 90.38 103 VAL A N 1
ATOM 773 C CA . VAL A 1 103 ? -7.390 4.002 -17.266 1.00 90.38 103 VAL A CA 1
ATOM 774 C C . VAL A 1 103 ? -7.577 2.496 -17.466 1.00 90.38 103 VAL A C 1
ATOM 776 O O . VAL A 1 103 ? -8.500 1.926 -16.895 1.00 90.38 103 VAL A O 1
ATOM 779 N N . GLU A 1 104 ? -6.685 1.848 -18.216 1.00 92.31 104 GLU A N 1
ATOM 780 C CA . GLU A 1 104 ? -6.732 0.405 -18.469 1.00 92.31 104 GLU A CA 1
ATOM 781 C C . GLU A 1 104 ? -6.327 -0.371 -17.218 1.00 92.31 104 GLU A C 1
ATOM 783 O O . GLU A 1 104 ? -7.023 -1.301 -16.825 1.00 92.31 104 GLU A O 1
ATOM 788 N N . VAL A 1 105 ? -5.269 0.075 -16.529 1.00 92.31 105 VAL A N 1
ATOM 789 C CA . VAL A 1 105 ? -4.843 -0.508 -15.247 1.00 92.31 105 VAL A CA 1
ATOM 790 C C . VAL A 1 105 ? -5.963 -0.419 -14.210 1.00 92.31 105 VAL A C 1
ATOM 792 O O . VAL A 1 105 ? -6.300 -1.408 -13.569 1.00 92.31 105 VAL A O 1
ATOM 795 N N . LEU A 1 106 ? -6.574 0.757 -14.050 1.00 89.94 106 LEU A N 1
ATOM 796 C CA . LEU A 1 106 ? -7.656 0.957 -13.086 1.00 89.94 106 LEU A CA 1
ATOM 797 C C . LEU A 1 106 ? -8.900 0.130 -13.428 1.00 89.94 106 LEU A C 1
ATOM 799 O O . LEU A 1 106 ? -9.569 -0.344 -12.515 1.00 89.94 106 LEU A O 1
ATOM 803 N N . ALA A 1 107 ? -9.199 -0.052 -14.716 1.00 90.81 107 ALA A N 1
ATOM 804 C CA . ALA A 1 107 ? -10.280 -0.926 -15.154 1.00 90.81 107 ALA A CA 1
ATOM 805 C C . ALA A 1 107 ? -9.974 -2.403 -14.863 1.00 90.81 107 ALA A C 1
ATOM 807 O O . ALA A 1 107 ? -10.854 -3.112 -14.383 1.00 90.81 107 ALA A O 1
ATOM 808 N N . ALA A 1 108 ? -8.737 -2.851 -15.104 1.00 92.75 108 ALA A N 1
ATOM 809 C CA . ALA A 1 108 ? -8.307 -4.227 -14.855 1.00 92.75 108 ALA A CA 1
ATOM 810 C C . AL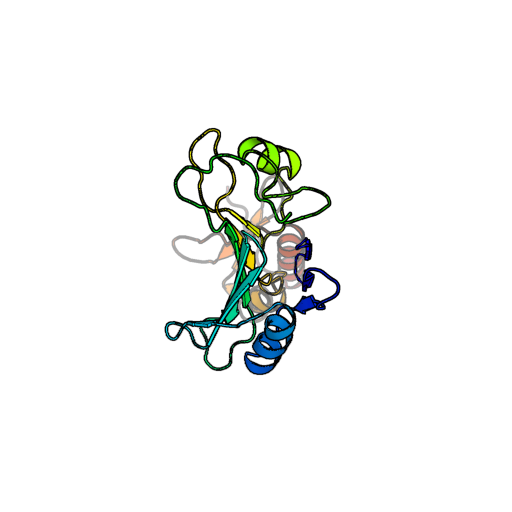A A 1 108 ? -8.316 -4.591 -13.363 1.00 92.75 108 ALA A C 1
ATOM 812 O O . ALA A 1 108 ? -8.706 -5.697 -13.008 1.00 92.75 108 ALA A O 1
ATOM 813 N N . LEU A 1 109 ? -7.933 -3.653 -12.493 1.00 90.06 109 LEU A N 1
ATOM 814 C CA . LEU A 1 109 ? -7.939 -3.862 -11.042 1.00 90.06 109 LEU A CA 1
ATOM 815 C C . LEU A 1 109 ? -9.344 -3.871 -10.421 1.00 90.06 109 LEU A C 1
ATOM 817 O O . LEU A 1 109 ? -9.516 -4.359 -9.308 1.00 90.06 109 LEU A O 1
ATOM 821 N N . GLY A 1 110 ? -10.342 -3.304 -11.104 1.00 87.38 110 GLY A N 1
ATOM 822 C CA . GLY A 1 110 ? -11.716 -3.269 -10.614 1.00 87.38 110 GLY A CA 1
ATOM 823 C C . GLY A 1 110 ? -11.921 -2.452 -9.322 1.00 87.38 110 GLY A C 1
ATOM 824 O O . GLY A 1 110 ? -11.064 -1.657 -8.914 1.00 87.38 110 GLY A O 1
ATOM 825 N N . PRO A 1 111 ? -13.104 -2.579 -8.693 1.00 79.38 111 PRO A N 1
ATOM 826 C CA . PRO A 1 111 ? -13.443 -1.855 -7.469 1.00 79.38 111 PRO A CA 1
ATOM 827 C C . PRO A 1 111 ? -12.757 -2.427 -6.218 1.00 79.38 111 PRO A C 1
ATOM 829 O O . PRO A 1 111 ? -12.443 -1.655 -5.313 1.00 79.38 111 PRO A O 1
ATOM 832 N N . ASP A 1 112 ? -12.455 -3.728 -6.199 1.00 81.19 112 ASP A N 1
ATOM 833 C CA . ASP A 1 112 ? -11.984 -4.488 -5.028 1.00 81.19 112 ASP A CA 1
ATOM 834 C C . ASP A 1 112 ? -10.468 -4.365 -4.788 1.00 81.19 112 ASP A C 1
ATOM 836 O O . ASP A 1 112 ? -9.769 -5.322 -4.459 1.00 81.19 112 ASP A O 1
ATOM 840 N N . ARG A 1 113 ? -9.929 -3.160 -4.985 1.00 82.56 113 ARG A N 1
ATOM 841 C CA . ARG A 1 113 ? -8.493 -2.900 -4.841 1.00 82.56 113 ARG A CA 1
ATOM 842 C C . ARG A 1 113 ? -8.055 -3.007 -3.378 1.00 82.56 113 ARG A C 1
ATOM 844 O O . ARG A 1 113 ? -8.785 -2.536 -2.504 1.00 82.56 113 ARG A O 1
ATOM 851 N N . PRO A 1 114 ? -6.834 -3.506 -3.108 1.00 85.00 114 PRO A N 1
ATOM 852 C CA . PRO A 1 114 ? -6.301 -3.550 -1.751 1.00 85.00 114 PRO A CA 1
ATOM 853 C C . PRO A 1 114 ? -6.303 -2.171 -1.082 1.00 85.00 114 PRO A C 1
ATOM 855 O O . PRO A 1 114 ? -5.913 -1.176 -1.698 1.00 85.00 114 PRO A O 1
ATOM 858 N N . SER A 1 115 ? -6.693 -2.111 0.193 1.00 81.75 115 SER A N 1
ATOM 859 C CA . SER A 1 115 ? -6.930 -0.850 0.912 1.00 81.75 115 SER A CA 1
ATOM 860 C C . SER A 1 115 ? -5.660 -0.004 1.100 1.00 81.75 115 SER A C 1
ATOM 862 O O . SER A 1 115 ? -5.708 1.227 1.083 1.00 81.75 115 SER A O 1
ATOM 864 N N . GLY A 1 116 ? -4.498 -0.661 1.194 1.00 85.81 116 GLY A N 1
ATOM 865 C CA . GLY A 1 116 ? -3.183 -0.020 1.273 1.00 85.81 116 GLY A CA 1
ATOM 866 C C . GLY A 1 116 ? -2.631 0.491 -0.064 1.00 85.81 116 GLY A C 1
ATOM 867 O O . GLY A 1 116 ? -1.558 1.101 -0.084 1.00 85.81 116 GLY A O 1
ATOM 868 N N . LEU A 1 117 ? -3.317 0.251 -1.187 1.00 91.19 117 LEU A N 1
ATOM 869 C CA . LEU A 1 117 ? -2.852 0.626 -2.520 1.00 91.19 117 LEU A CA 1
ATOM 870 C C . LEU A 1 117 ? -3.406 1.989 -2.943 1.00 91.19 117 LEU A C 1
ATOM 872 O O . LEU A 1 117 ? -4.614 2.208 -3.001 1.00 91.19 117 LEU A O 1
ATOM 876 N N . SER A 1 118 ? -2.522 2.909 -3.325 1.00 90.75 118 SER A N 1
ATOM 877 C CA . SER A 1 118 ? -2.926 4.207 -3.870 1.00 90.75 118 SER A CA 1
ATOM 878 C C . SER A 1 118 ? -2.096 4.624 -5.079 1.00 90.75 118 SER A C 1
ATOM 880 O O . SER A 1 118 ? -0.907 4.322 -5.203 1.00 90.75 118 SER A O 1
ATOM 882 N N . PHE A 1 119 ? -2.740 5.356 -5.985 1.00 88.81 119 PHE A N 1
ATOM 883 C CA . PHE A 1 119 ? -2.152 5.817 -7.237 1.00 88.81 119 PHE A CA 1
ATOM 884 C C . PHE A 1 119 ? -2.025 7.329 -7.243 1.00 88.81 119 PHE A C 1
ATOM 886 O O . PHE A 1 119 ? -2.921 8.043 -6.785 1.00 88.81 119 PHE A O 1
ATOM 893 N N . ARG A 1 120 ? -0.937 7.844 -7.820 1.00 79.12 120 ARG A N 1
ATOM 894 C CA . ARG A 1 120 ? -0.882 9.277 -8.110 1.00 79.12 120 ARG A CA 1
ATOM 895 C C . ARG A 1 120 ? -1.816 9.629 -9.275 1.00 79.12 120 ARG A C 1
ATOM 897 O O . ARG A 1 120 ? -1.845 8.883 -10.255 1.00 79.12 120 ARG A O 1
ATOM 904 N N . PRO A 1 121 ? -2.496 10.792 -9.225 1.00 67.44 121 PRO A N 1
ATOM 905 C CA . PRO A 1 121 ? -3.299 11.279 -10.340 1.00 67.44 121 PRO A CA 1
ATOM 906 C C . PRO A 1 121 ? -2.471 11.382 -11.623 1.00 67.44 121 PRO A C 1
ATOM 908 O O . PRO A 1 121 ? -1.323 11.840 -11.599 1.00 67.44 121 PRO A O 1
ATOM 911 N N . THR A 1 122 ? -3.067 10.994 -12.747 1.00 70.50 122 THR A N 1
ATOM 912 C CA . THR A 1 122 ? -2.450 11.079 -14.075 1.00 70.50 122 THR A CA 1
ATOM 913 C C . THR A 1 122 ? -3.195 12.081 -14.943 1.00 70.50 122 THR A C 1
ATOM 915 O O . THR A 1 122 ? -4.332 12.461 -14.664 1.00 70.50 122 THR A O 1
ATOM 918 N N . ARG A 1 123 ? -2.566 12.505 -16.042 1.00 74.56 123 ARG A N 1
ATOM 919 C CA . ARG A 1 123 ? -3.314 13.150 -17.127 1.00 74.56 123 ARG A CA 1
ATOM 920 C C . ARG A 1 123 ? -4.211 12.105 -17.814 1.00 74.56 123 ARG A C 1
ATOM 922 O O . ARG A 1 123 ? -3.822 10.931 -17.840 1.00 74.56 123 ARG A O 1
ATOM 929 N N . PRO A 1 124 ? -5.360 12.501 -18.392 1.00 69.75 124 PRO A N 1
ATOM 930 C CA . PRO A 1 124 ? -6.172 11.611 -19.220 1.00 69.75 124 PRO A CA 1
ATOM 931 C C . PRO A 1 124 ? -5.326 10.960 -20.322 1.00 69.75 124 PRO A C 1
ATOM 933 O O . PRO A 1 124 ? -4.543 11.644 -20.979 1.00 69.75 124 PRO A O 1
ATOM 936 N N . GLY A 1 125 ? -5.444 9.639 -20.480 1.00 73.44 125 GLY A N 1
ATOM 937 C CA . GLY A 1 125 ? -4.654 8.857 -21.443 1.00 73.44 125 GLY A CA 1
ATOM 938 C C . GLY A 1 125 ? -3.178 8.648 -21.072 1.00 73.44 125 GLY A C 1
ATOM 939 O O . GLY A 1 125 ? -2.428 8.088 -21.864 1.00 73.44 125 GLY A O 1
ATOM 940 N N . GLY A 1 126 ? -2.737 9.098 -19.894 1.00 87.31 126 GLY A N 1
ATOM 941 C CA . GLY A 1 126 ? -1.377 8.887 -19.402 1.00 87.31 126 GLY A CA 1
ATOM 942 C C . GLY A 1 126 ? -1.202 7.571 -18.643 1.00 87.31 126 GLY A C 1
ATOM 943 O O . GLY A 1 126 ? -2.165 6.950 -18.205 1.00 87.31 126 GLY A O 1
ATOM 944 N N . TYR A 1 127 ? 0.052 7.185 -18.436 1.00 90.25 127 TYR A N 1
ATOM 945 C CA . TYR A 1 127 ? 0.453 6.061 -17.588 1.00 90.25 127 TYR A CA 1
ATOM 946 C C . TYR A 1 127 ? 0.574 6.497 -16.123 1.00 90.25 127 TYR A C 1
ATOM 948 O O . TYR A 1 127 ? 0.818 7.676 -15.839 1.00 90.25 127 TYR A O 1
ATOM 956 N N . LEU A 1 128 ? 0.464 5.545 -15.192 1.00 90.69 128 LEU A N 1
ATOM 957 C CA . LEU A 1 128 ? 0.685 5.796 -13.767 1.00 90.69 128 LEU A CA 1
ATOM 958 C C . LEU A 1 128 ? 2.128 6.277 -13.522 1.00 90.69 128 LEU A C 1
ATOM 960 O O . LEU A 1 128 ? 3.068 5.576 -13.886 1.00 90.69 128 LEU A O 1
ATOM 964 N N . PRO A 1 129 ? 2.351 7.461 -12.916 1.00 89.62 129 PRO A N 1
ATOM 965 C CA . PRO A 1 129 ? 3.699 7.957 -12.643 1.00 89.62 129 PRO A CA 1
ATOM 966 C C . PRO A 1 129 ? 4.296 7.336 -11.376 1.00 89.62 129 PRO A C 1
ATOM 968 O O . PRO A 1 129 ? 5.516 7.296 -11.223 1.00 89.62 129 PRO A O 1
ATOM 971 N N . ALA A 1 130 ? 3.442 6.907 -10.448 1.00 92.56 130 ALA A N 1
ATOM 972 C CA . ALA A 1 130 ? 3.830 6.271 -9.203 1.00 92.56 130 ALA A CA 1
ATOM 973 C C . ALA A 1 130 ? 2.666 5.474 -8.609 1.00 92.56 130 ALA A C 1
ATOM 975 O O . ALA A 1 130 ? 1.500 5.854 -8.767 1.00 92.56 130 ALA A O 1
ATOM 976 N N . VAL A 1 131 ? 3.018 4.436 -7.859 1.00 94.88 131 VAL A N 1
ATOM 977 C CA . VAL A 1 131 ? 2.125 3.661 -6.999 1.00 94.88 131 VAL A CA 1
ATOM 978 C C . VAL A 1 131 ? 2.689 3.660 -5.583 1.00 94.88 131 VAL A C 1
ATOM 980 O O . VAL A 1 131 ? 3.903 3.612 -5.388 1.00 94.88 131 VAL A O 1
ATOM 983 N N . THR A 1 132 ? 1.807 3.764 -4.597 1.00 94.88 132 THR A N 1
ATOM 984 C CA . THR A 1 132 ? 2.155 3.648 -3.181 1.00 94.88 132 THR A CA 1
ATOM 985 C C . THR A 1 132 ? 1.452 2.432 -2.616 1.00 94.88 132 THR A C 1
ATOM 987 O O . THR A 1 132 ? 0.238 2.305 -2.770 1.00 94.88 132 THR A O 1
ATOM 990 N N . LEU A 1 133 ? 2.214 1.581 -1.943 1.00 95.00 133 LEU A N 1
ATOM 991 C CA . LEU A 1 133 ? 1.702 0.514 -1.103 1.00 95.00 133 LEU A CA 1
ATOM 992 C C . LEU A 1 133 ? 2.004 0.878 0.347 1.00 95.00 133 LEU A C 1
ATOM 994 O O . LEU A 1 133 ? 3.153 1.152 0.698 1.00 95.00 133 LEU A O 1
ATOM 998 N N . ARG A 1 134 ? 0.976 0.901 1.181 1.00 92.81 134 ARG A N 1
ATOM 999 C CA . ARG A 1 134 ? 1.114 1.051 2.626 1.00 92.81 134 ARG A CA 1
ATOM 1000 C C . ARG A 1 134 ? 0.891 -0.289 3.299 1.00 92.81 134 ARG A C 1
ATOM 1002 O O . ARG A 1 134 ? 0.137 -1.117 2.780 1.00 92.81 134 ARG A O 1
ATOM 1009 N N . ALA A 1 135 ? 1.528 -0.467 4.451 1.00 88.81 135 ALA A N 1
ATOM 1010 C CA . ALA A 1 135 ? 1.055 -1.416 5.430 1.00 88.81 135 ALA A CA 1
ATOM 1011 C C . ALA A 1 135 ? -0.430 -1.114 5.621 1.00 88.81 135 ALA A C 1
ATOM 1013 O O . ALA A 1 135 ? -0.819 0.049 5.789 1.00 88.81 135 ALA A O 1
ATOM 1014 N N . GLU A 1 136 ? -1.270 -2.137 5.499 1.00 73.81 136 GLU A N 1
ATOM 1015 C CA . GLU A 1 136 ? -2.632 -1.943 5.955 1.00 73.81 136 GLU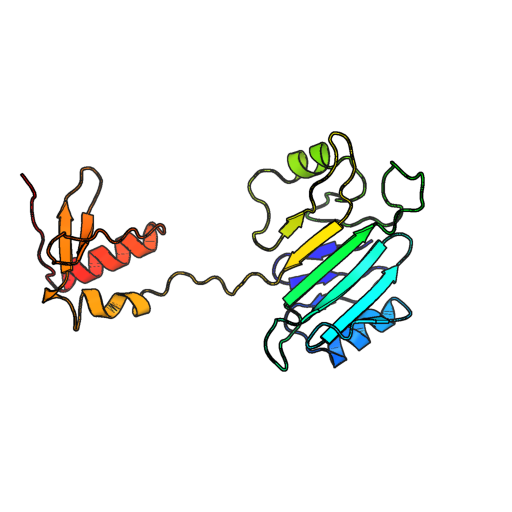 A CA 1
ATOM 1016 C C . GLU A 1 136 ? -2.516 -1.554 7.429 1.00 73.81 136 GLU A C 1
ATOM 1018 O O . GLU A 1 136 ? -1.752 -2.201 8.163 1.00 73.81 136 GLU A O 1
ATOM 1023 N N . PRO A 1 137 ? -3.200 -0.482 7.874 1.00 59.00 137 PRO A N 1
ATOM 1024 C CA . PRO A 1 137 ? -3.373 -0.324 9.304 1.00 59.00 137 PRO A CA 1
ATOM 1025 C C . PRO A 1 137 ? -3.905 -1.672 9.798 1.00 59.00 137 PRO A C 1
ATOM 1027 O O . PRO A 1 137 ? -4.683 -2.292 9.060 1.00 59.00 137 PRO A O 1
ATOM 1030 N N . PRO A 1 138 ? -3.467 -2.170 10.971 1.00 50.62 138 PRO A N 1
ATOM 1031 C CA . PRO A 1 138 ? -4.079 -3.367 11.523 1.00 50.62 138 PRO A CA 1
ATOM 1032 C C . PRO A 1 138 ? -5.575 -3.160 11.379 1.00 50.62 138 PRO A C 1
ATOM 1034 O O . PRO A 1 138 ? -6.056 -2.094 11.772 1.00 50.62 138 PRO A O 1
ATOM 1037 N N . SER A 1 139 ? -6.243 -4.090 10.688 1.00 48.38 139 SER A N 1
ATOM 1038 C CA . SER A 1 139 ? -7.690 -4.084 10.567 1.00 48.38 139 SER A CA 1
ATOM 1039 C C . SER A 1 139 ? -8.194 -3.821 11.970 1.00 48.38 139 SER A C 1
ATOM 1041 O O . SER A 1 139 ? -8.117 -4.695 12.833 1.00 48.38 139 SER A O 1
ATOM 1043 N N . THR A 1 140 ? -8.629 -2.595 12.239 1.00 51.56 140 THR A N 1
ATOM 1044 C CA . THR A 1 140 ? -9.453 -2.334 13.396 1.00 51.56 140 THR A CA 1
ATOM 1045 C C . THR A 1 140 ? -10.777 -2.931 12.977 1.00 51.56 140 THR A C 1
ATOM 1047 O O . THR A 1 140 ? -11.683 -2.195 12.596 1.00 51.56 140 THR A O 1
ATOM 1050 N N . GLU A 1 141 ? -10.858 -4.273 12.966 1.00 52.28 141 GLU A N 1
ATOM 1051 C CA . GLU A 1 141 ? -12.104 -4.939 13.304 1.00 52.28 141 GLU A CA 1
ATOM 1052 C C . GLU A 1 141 ? -12.576 -4.162 14.523 1.00 52.28 141 GLU A C 1
ATOM 1054 O O . GLU A 1 141 ? -11.828 -4.084 15.508 1.00 52.28 141 GLU A O 1
ATOM 1059 N N . PRO A 1 142 ? -13.674 -3.406 14.395 1.00 60.41 142 PRO A N 1
ATOM 1060 C CA . PRO A 1 142 ? -13.997 -2.465 15.434 1.00 60.41 142 PRO A CA 1
ATOM 1061 C C . PRO A 1 142 ? -14.271 -3.286 16.697 1.00 60.41 142 PRO A C 1
ATOM 1063 O O . PRO A 1 142 ? -15.108 -4.186 16.712 1.00 60.41 142 PRO A O 1
ATOM 1066 N N . ASP A 1 143 ? -13.434 -3.061 17.709 1.00 77.38 143 ASP A N 1
ATOM 1067 C CA . ASP A 1 143 ? -13.357 -3.916 18.884 1.00 77.38 143 ASP A CA 1
ATOM 1068 C C . ASP A 1 143 ? -14.655 -3.780 19.673 1.00 77.38 143 ASP A C 1
ATOM 1070 O O . ASP A 1 143 ? -14.986 -2.695 20.156 1.00 77.38 143 ASP A O 1
ATOM 1074 N N . LEU A 1 144 ? -15.391 -4.883 19.825 1.00 86.25 144 LEU A N 1
ATOM 1075 C CA . LEU A 1 144 ? -16.606 -4.923 20.633 1.00 86.25 144 LEU A CA 1
ATOM 1076 C C . LEU A 1 144 ? -16.349 -4.392 22.055 1.00 86.25 144 LEU A C 1
ATOM 1078 O O . LEU A 1 144 ? -17.229 -3.752 22.634 1.00 86.25 144 LEU A O 1
ATOM 1082 N N . ALA A 1 145 ? -15.143 -4.590 22.602 1.00 85.00 145 ALA A N 1
ATOM 1083 C CA . ALA A 1 145 ? -14.773 -4.085 23.921 1.00 85.00 145 ALA A CA 1
ATOM 1084 C C . ALA A 1 145 ? -14.804 -2.549 24.000 1.00 85.00 145 ALA A C 1
ATOM 1086 O O . ALA A 1 145 ? -15.142 -2.007 25.052 1.00 85.00 145 ALA A O 1
ATOM 1087 N N . ALA A 1 146 ? -14.557 -1.837 22.894 1.00 85.50 146 ALA A N 1
ATOM 1088 C CA . ALA A 1 146 ? -14.650 -0.376 22.845 1.00 85.50 146 ALA A CA 1
ATOM 1089 C C . ALA A 1 146 ? -16.082 0.142 23.085 1.00 85.50 146 ALA A C 1
ATOM 1091 O O . ALA A 1 146 ? -16.265 1.300 23.460 1.00 85.50 146 ALA A O 1
ATOM 1092 N N . TYR A 1 147 ? -17.090 -0.716 22.908 1.00 90.44 147 TYR A N 1
ATOM 1093 C CA . TYR A 1 147 ? -18.505 -0.392 23.096 1.00 90.44 147 TYR A CA 1
ATOM 1094 C C . TYR A 1 147 ? -19.082 -0.977 24.392 1.00 90.44 147 TYR A C 1
ATOM 1096 O O . TYR A 1 147 ? -20.234 -0.705 24.726 1.00 90.44 147 TYR A O 1
ATOM 1104 N N . GLN A 1 148 ? -18.292 -1.736 25.162 1.00 92.50 148 GLN A N 1
ATOM 1105 C CA . GLN A 1 148 ? -18.770 -2.502 26.318 1.00 92.50 148 GLN A CA 1
ATOM 1106 C C . GLN A 1 148 ? -19.455 -1.650 27.390 1.00 92.50 148 GLN A C 1
ATOM 1108 O O . GLN A 1 148 ? -20.410 -2.094 28.037 1.00 92.50 148 GLN A O 1
ATOM 1113 N N . ASP A 1 149 ? -19.018 -0.404 27.554 1.00 91.75 149 ASP A N 1
ATOM 1114 C CA . ASP A 1 149 ? -19.634 0.546 28.477 1.00 91.75 149 ASP A CA 1
ATOM 1115 C C . ASP A 1 149 ? -21.119 0.784 28.173 1.00 91.75 149 ASP A C 1
ATOM 1117 O O . ASP A 1 149 ? -21.886 1.095 29.081 1.00 91.75 149 ASP A O 1
ATOM 1121 N N . MET A 1 150 ? -21.575 0.600 26.934 1.00 92.75 150 MET A N 1
ATOM 1122 C CA . MET A 1 150 ? -22.959 0.877 2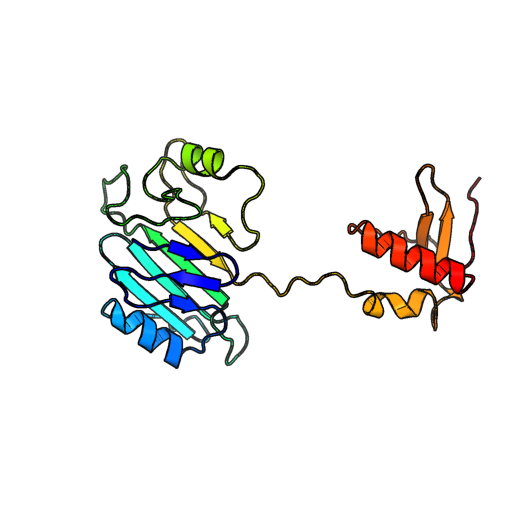6.540 1.00 92.75 150 MET A CA 1
ATOM 1123 C C . MET A 1 150 ? -23.984 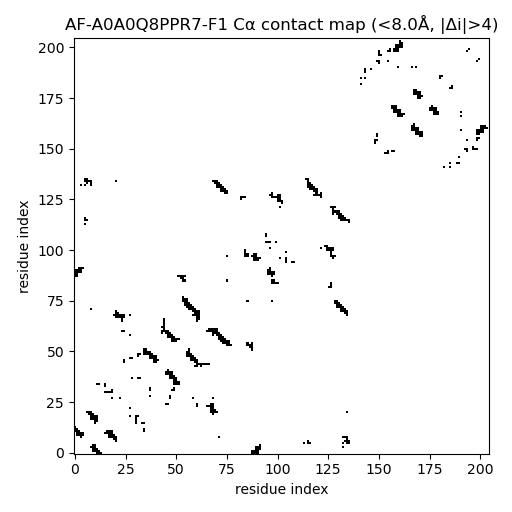-0.065 27.177 1.00 92.75 150 MET A C 1
ATOM 1125 O O . MET A 1 150 ? -25.132 0.325 27.368 1.00 92.75 150 MET A O 1
ATOM 1129 N N . TRP A 1 151 ? -23.580 -1.281 27.546 1.00 93.62 151 TRP A N 1
ATOM 1130 C CA . TRP A 1 151 ? -24.444 -2.280 28.187 1.00 93.62 151 TRP A CA 1
ATOM 1131 C C . TRP A 1 151 ? -23.935 -2.736 29.559 1.00 93.62 151 TRP A C 1
ATOM 1133 O O . TRP A 1 151 ? -24.521 -3.624 30.177 1.00 93.62 151 TRP A O 1
ATOM 1143 N N . THR A 1 152 ? -22.860 -2.122 30.058 1.00 91.62 152 THR A N 1
ATOM 1144 C CA . THR A 1 152 ? -22.327 -2.369 31.402 1.00 91.62 152 THR A CA 1
ATOM 1145 C C . THR A 1 152 ? -22.465 -1.120 32.274 1.00 91.62 152 THR A C 1
ATOM 1147 O O . THR A 1 152 ? -23.505 -0.910 32.893 1.00 91.62 152 THR A O 1
ATOM 1150 N N . THR A 1 153 ? -21.444 -0.267 32.316 1.00 91.12 153 THR A N 1
ATOM 1151 C CA . THR A 1 153 ? -21.326 0.883 33.227 1.00 91.12 153 THR A CA 1
ATOM 1152 C C . THR A 1 153 ? -22.159 2.091 32.800 1.00 91.12 153 THR A C 1
ATOM 1154 O O . THR A 1 153 ? -22.580 2.890 33.632 1.00 91.12 153 THR A O 1
ATOM 1157 N N . GLY A 1 154 ? -22.401 2.238 31.501 1.00 89.00 154 GLY A N 1
ATOM 1158 C CA . GLY A 1 154 ? -23.068 3.374 30.884 1.00 89.00 154 GLY A CA 1
ATOM 1159 C C . GLY A 1 154 ? -24.498 3.108 30.437 1.00 89.00 154 GLY A C 1
ATOM 1160 O O . GLY A 1 154 ? -25.057 4.003 29.814 1.00 89.00 154 GLY A O 1
ATOM 1161 N N . ARG A 1 155 ? -25.082 1.939 30.738 1.00 90.56 155 ARG A N 1
ATOM 1162 C CA . ARG A 1 155 ? -26.414 1.499 30.272 1.00 90.56 155 ARG A CA 1
ATOM 1163 C C . ARG A 1 155 ? -27.497 2.573 30.369 1.00 90.56 155 ARG A C 1
ATOM 1165 O O . ARG A 1 155 ? -28.249 2.760 29.420 1.00 90.56 155 ARG A O 1
ATOM 1172 N N . ASP A 1 156 ? -27.548 3.314 31.470 1.00 92.44 156 ASP A N 1
ATOM 1173 C CA . ASP A 1 156 ? -28.600 4.314 31.701 1.00 92.44 156 ASP A CA 1
ATOM 1174 C C . ASP A 1 156 ? -28.496 5.545 30.785 1.00 92.44 156 ASP A C 1
ATOM 1176 O O . ASP A 1 156 ? -29.454 6.308 30.673 1.00 92.44 156 ASP A O 1
ATOM 1180 N N . ARG A 1 157 ? -27.355 5.727 30.107 1.00 93.56 157 ARG A N 1
ATOM 1181 C CA . ARG A 1 157 ? -27.098 6.812 29.147 1.00 93.56 157 ARG A CA 1
ATOM 1182 C C . ARG A 1 157 ? -27.496 6.461 27.717 1.00 93.56 157 ARG A C 1
ATOM 1184 O O . ARG A 1 157 ? -27.422 7.329 26.853 1.00 93.56 157 ARG A O 1
ATOM 1191 N N . TRP A 1 158 ? -27.886 5.216 27.460 1.00 95.19 158 TRP A N 1
ATOM 1192 C CA . TRP A 1 158 ? -28.183 4.723 26.121 1.00 95.19 158 TRP A CA 1
ATOM 1193 C C . TRP A 1 158 ? -29.605 4.183 26.041 1.00 95.19 158 TRP A C 1
ATOM 1195 O O . TRP A 1 158 ? -30.157 3.684 27.023 1.00 95.19 158 TRP A O 1
ATOM 1205 N N . GLN A 1 159 ? -30.186 4.284 24.856 1.00 95.00 159 GLN A N 1
ATOM 1206 C CA . GLN A 1 159 ? -31.443 3.652 24.490 1.00 95.00 159 GLN A CA 1
ATOM 1207 C C . GLN A 1 159 ? -31.333 3.055 23.087 1.00 95.00 159 GLN A C 1
ATOM 1209 O O . GLN A 1 159 ? -30.431 3.394 22.318 1.00 95.00 159 GLN A O 1
ATOM 1214 N N . LEU A 1 160 ? -32.249 2.149 22.775 1.00 93.81 160 LEU A N 1
ATOM 1215 C CA . LEU A 1 160 ? -32.431 1.585 21.449 1.00 93.81 160 LEU A CA 1
ATOM 1216 C C . LEU A 1 160 ? -33.750 2.088 20.868 1.00 93.81 160 LEU A C 1
ATOM 1218 O O . LEU A 1 160 ? -34.792 1.964 21.509 1.00 93.81 160 LEU A O 1
ATOM 1222 N N . GLU A 1 161 ? -33.719 2.602 19.646 1.00 92.00 161 GLU A N 1
ATOM 1223 C CA . GLU A 1 161 ? -34.920 3.038 18.930 1.00 92.00 161 GLU A CA 1
ATOM 1224 C C . GLU A 1 161 ? -35.229 2.066 17.785 1.00 92.00 161 GLU A C 1
ATOM 1226 O O . GLU A 1 161 ? -34.361 1.829 16.939 1.00 92.00 161 GLU A O 1
ATOM 1231 N N . PRO A 1 162 ? -36.422 1.442 17.744 1.00 89.06 162 PRO A N 1
ATOM 1232 C CA . PRO A 1 162 ? -36.795 0.546 16.660 1.00 89.06 162 PRO A CA 1
ATOM 1233 C C . PRO A 1 162 ? -36.860 1.281 15.322 1.00 89.06 162 PRO A C 1
ATOM 1235 O O . PRO A 1 162 ? -37.412 2.370 15.208 1.00 89.06 162 PRO A O 1
ATOM 1238 N N . THR A 1 163 ? -36.377 0.625 14.277 1.00 85.31 163 THR A N 1
ATOM 1239 C CA . THR A 1 163 ? -36.530 1.055 12.886 1.00 85.31 163 THR A CA 1
ATOM 1240 C C . THR A 1 163 ? -37.136 -0.072 12.062 1.00 85.31 163 THR A C 1
ATOM 1242 O O . THR A 1 163 ? -37.233 -1.212 12.515 1.00 85.31 163 THR A O 1
ATOM 1245 N N . GLY A 1 164 ? -37.509 0.216 10.812 1.00 78.56 164 GLY A N 1
ATOM 1246 C CA . GLY A 1 164 ? -38.037 -0.802 9.897 1.00 78.56 164 GLY A CA 1
ATOM 1247 C C . GLY A 1 164 ? -37.084 -1.975 9.618 1.00 78.56 164 GLY A C 1
ATOM 1248 O O . GLY A 1 164 ? -37.532 -2.994 9.100 1.00 78.56 164 GLY A O 1
ATOM 1249 N N . SER A 1 165 ? -35.796 -1.854 9.958 1.00 80.38 165 SER A N 1
ATOM 1250 C CA . SER A 1 165 ? -34.762 -2.860 9.688 1.00 80.38 165 SER A CA 1
ATOM 1251 C C . SER A 1 165 ? -33.941 -3.278 10.914 1.00 80.38 165 SER A C 1
ATOM 1253 O O . SER A 1 165 ? -32.980 -4.022 10.752 1.00 80.38 165 SER A O 1
ATOM 1255 N N . GLY A 1 166 ? -34.273 -2.825 12.129 1.00 85.50 166 GLY A N 1
ATOM 1256 C CA . GLY A 1 166 ? -33.495 -3.153 13.330 1.00 85.50 166 GLY A CA 1
ATOM 1257 C C . GLY A 1 166 ? -33.609 -2.098 14.425 1.00 85.50 166 GLY A C 1
ATOM 1258 O O . GLY A 1 166 ? -34.691 -1.569 14.662 1.00 85.50 166 GLY A O 1
ATOM 1259 N N . TYR A 1 167 ? -32.492 -1.774 15.075 1.00 87.62 167 TYR A N 1
ATOM 1260 C CA . TYR A 1 167 ? -32.428 -0.764 16.133 1.00 87.62 167 TYR A CA 1
ATOM 1261 C C . TYR A 1 167 ? -31.376 0.298 15.819 1.00 87.62 167 TYR A C 1
ATOM 1263 O O . TYR A 1 167 ? -30.291 -0.025 15.339 1.00 87.62 167 TYR A O 1
ATOM 1271 N N . LEU A 1 168 ? -31.684 1.552 16.139 1.00 90.25 168 LEU A N 1
ATOM 1272 C CA . LEU A 1 168 ? -30.704 2.624 16.261 1.00 90.25 168 LEU A CA 1
ATOM 1273 C C . LEU A 1 168 ? -30.220 2.696 17.703 1.00 90.25 168 LEU A C 1
ATOM 1275 O O . LEU A 1 168 ? -31.011 2.633 18.642 1.00 90.25 168 LEU A O 1
ATOM 1279 N N . VAL A 1 169 ? -28.912 2.835 17.872 1.00 91.31 169 VAL A N 1
ATOM 1280 C CA . VAL A 1 169 ? -28.302 3.112 19.169 1.00 9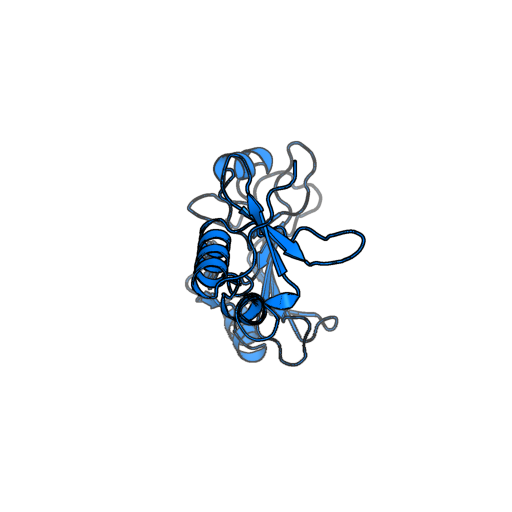1.31 169 VAL A CA 1
ATOM 1281 C C . VAL A 1 169 ? -28.317 4.617 19.383 1.00 91.31 169 VAL A C 1
ATOM 1283 O O . VAL A 1 169 ? -27.689 5.352 18.621 1.00 91.31 169 VAL A O 1
ATOM 1286 N N . VAL A 1 170 ? -28.968 5.064 20.452 1.00 90.94 170 VAL A N 1
ATOM 1287 C CA . VAL A 1 170 ? -29.146 6.488 20.740 1.00 90.94 170 VAL A CA 1
ATOM 1288 C C . VAL A 1 170 ? -28.596 6.817 22.121 1.00 90.94 170 VAL A C 1
ATOM 1290 O O . VAL A 1 170 ? -28.894 6.147 23.113 1.00 90.94 170 VAL A O 1
ATOM 1293 N N . MET A 1 171 ? -27.770 7.858 22.201 1.00 92.38 171 MET A N 1
ATOM 1294 C CA . MET A 1 171 ? -27.349 8.432 23.475 1.00 92.38 171 MET A CA 1
ATOM 1295 C C . MET A 1 171 ? -28.444 9.363 23.995 1.00 92.38 171 MET A C 1
ATOM 1297 O O . MET A 1 171 ? -28.858 10.294 23.300 1.00 92.38 171 MET A O 1
ATOM 1301 N N . LYS A 1 172 ? -28.883 9.138 25.237 1.00 90.75 172 LYS A N 1
ATOM 1302 C CA . LYS A 1 172 ? -29.856 9.999 25.915 1.00 90.75 172 LYS A CA 1
ATOM 1303 C C . LYS A 1 172 ? -29.248 11.383 26.130 1.00 90.75 172 LYS A C 1
ATOM 1305 O O . LYS A 1 172 ? -28.161 11.515 26.692 1.00 90.75 172 LYS A O 1
ATOM 1310 N N . GLY A 1 173 ? -29.967 12.414 25.717 1.00 88.31 173 GLY A N 1
ATOM 1311 C CA . GLY A 1 173 ? -29.547 13.805 25.815 1.00 88.31 173 GLY A CA 1
ATOM 1312 C C . GLY A 1 173 ? -30.602 14.734 25.228 1.00 88.31 173 GLY A C 1
ATOM 1313 O O . GLY A 1 173 ? -31.634 14.275 24.743 1.00 88.31 173 GLY A O 1
ATOM 1314 N N . ASP A 1 174 ? -30.332 16.036 25.276 1.00 80.06 174 ASP A N 1
ATOM 1315 C CA . ASP A 1 174 ? -31.122 17.054 24.582 1.00 80.06 174 ASP A CA 1
ATOM 1316 C C . ASP A 1 174 ? -30.175 17.921 23.723 1.00 80.06 174 ASP A C 1
ATOM 1318 O O . ASP A 1 174 ? -29.447 18.754 24.277 1.00 80.06 174 ASP A O 1
ATOM 1322 N N . PRO A 1 175 ? -30.099 17.697 22.395 1.00 83.94 175 PRO A N 1
ATOM 1323 C CA . PRO A 1 175 ? -30.839 16.690 21.625 1.00 83.94 175 PRO A CA 1
ATOM 1324 C C . PRO A 1 175 ? -30.265 15.263 21.789 1.00 83.94 175 PRO A C 1
ATOM 1326 O O . PRO A 1 175 ? -29.086 15.114 22.132 1.00 83.94 175 PRO A O 1
ATOM 1329 N N . PRO A 1 176 ? -31.059 14.208 21.521 1.00 85.50 176 PRO A N 1
ATOM 1330 C CA . PRO A 1 176 ? -30.542 12.844 21.415 1.00 85.50 176 PRO A CA 1
ATOM 1331 C C . PRO A 1 176 ? -29.531 12.726 20.262 1.00 85.50 176 PRO A C 1
ATOM 1333 O O . PRO A 1 176 ? -29.604 13.470 19.281 1.00 85.50 176 PRO A O 1
ATOM 1336 N N . MET A 1 177 ? -28.570 11.804 20.390 1.00 88.94 177 MET A N 1
ATOM 1337 C CA . MET A 1 177 ? -27.518 11.588 19.389 1.00 88.94 177 MET A CA 1
ATOM 1338 C C . MET A 1 177 ? -27.469 10.132 18.932 1.00 88.94 177 MET A C 1
ATOM 1340 O O . MET A 1 177 ? -27.221 9.235 19.741 1.00 88.94 177 MET A O 1
ATOM 1344 N N . ASP A 1 178 ? -27.623 9.929 17.627 1.00 88.25 178 ASP A N 1
ATOM 1345 C CA . ASP A 1 178 ? -27.530 8.615 16.998 1.00 88.25 178 ASP A CA 1
ATOM 1346 C C . ASP A 1 178 ? -26.069 8.195 16.828 1.00 88.25 178 ASP A C 1
ATOM 1348 O O . ASP A 1 178 ? -25.242 8.936 16.285 1.00 88.25 178 ASP A O 1
ATOM 1352 N N . LEU A 1 179 ? -25.752 6.974 17.252 1.00 87.19 179 LEU A N 1
ATOM 1353 C CA . LEU A 1 179 ? -24.460 6.356 16.996 1.00 87.19 179 LEU A CA 1
ATOM 1354 C C . LEU A 1 179 ? -24.548 5.476 15.745 1.00 87.19 179 LEU A C 1
ATOM 1356 O O . LEU A 1 179 ? -25.088 4.370 15.779 1.00 87.19 179 LEU A O 1
ATOM 1360 N N . LEU A 1 180 ? -23.969 5.955 14.642 1.00 84.94 180 LEU A N 1
ATOM 1361 C CA . LEU A 1 180 ? -23.867 5.182 13.407 1.00 84.94 180 LEU A CA 1
ATOM 1362 C C . LEU A 1 180 ? -22.672 4.223 13.467 1.00 84.94 180 LEU A C 1
ATOM 1364 O O . LEU A 1 180 ? -21.517 4.650 13.514 1.00 84.94 180 LEU A O 1
ATOM 1368 N N . ILE A 1 181 ? -22.956 2.922 13.406 1.00 81.31 181 ILE A N 1
ATOM 1369 C CA . ILE A 1 181 ? -21.948 1.860 13.348 1.00 81.31 181 ILE A CA 1
ATOM 1370 C C . ILE A 1 181 ? -22.012 1.226 11.959 1.00 81.31 181 ILE A C 1
ATOM 1372 O O . ILE A 1 181 ? -22.916 0.456 11.657 1.00 81.31 181 ILE A O 1
ATOM 1376 N N . CYS A 1 182 ? -21.050 1.558 11.096 1.00 77.00 182 CYS A N 1
ATOM 1377 C CA . CYS A 1 182 ? -21.045 1.147 9.685 1.00 77.00 182 CYS A CA 1
ATOM 1378 C C . CYS A 1 182 ? -20.671 -0.330 9.447 1.00 77.00 182 CYS A C 1
ATOM 1380 O O . CYS A 1 182 ? -20.569 -0.749 8.298 1.00 77.00 182 CYS A O 1
ATOM 1382 N N . HIS A 1 183 ? -20.430 -1.107 10.507 1.00 80.94 183 HIS A N 1
ATOM 1383 C CA . HIS A 1 183 ? -20.058 -2.517 10.422 1.00 80.94 183 HIS A CA 1
ATOM 1384 C C . HIS A 1 183 ? -21.219 -3.390 10.908 1.00 80.94 183 HIS A C 1
ATOM 1386 O O . HIS A 1 183 ? -21.452 -3.497 12.110 1.00 80.94 183 HIS A O 1
ATOM 1392 N N . GLU A 1 184 ? -21.923 -4.032 9.974 1.00 79.81 184 GLU A N 1
ATOM 1393 C CA . GLU A 1 184 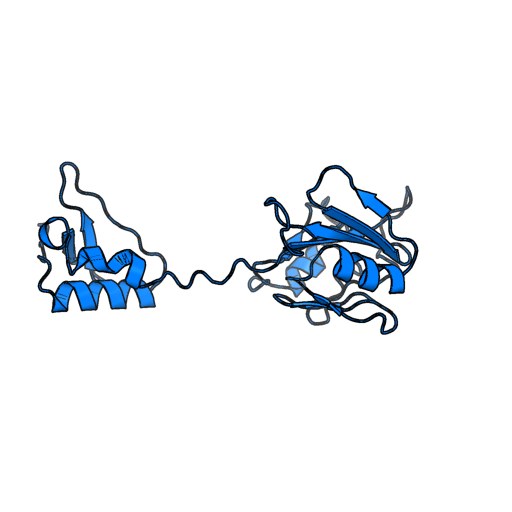? -23.204 -4.723 10.208 1.00 79.81 184 GLU A CA 1
ATOM 1394 C C . GLU A 1 184 ? -23.121 -5.762 11.335 1.00 79.81 184 GLU A C 1
ATOM 1396 O O . GLU A 1 184 ? -23.821 -5.649 12.338 1.00 79.81 184 GLU A O 1
ATOM 1401 N N . THR A 1 185 ? -22.164 -6.692 11.256 1.00 84.12 185 THR A N 1
ATOM 1402 C CA . THR A 1 185 ? -21.982 -7.743 12.273 1.00 84.12 185 THR A CA 1
ATOM 1403 C C . THR A 1 185 ? -21.642 -7.192 13.661 1.00 84.12 185 THR A C 1
ATOM 1405 O O . THR A 1 185 ? -22.046 -7.760 14.673 1.00 84.12 185 THR A O 1
ATOM 1408 N N . LEU A 1 186 ? -20.914 -6.074 13.735 1.00 85.06 186 LEU A N 1
ATOM 1409 C CA . LEU A 1 186 ? -20.595 -5.449 15.015 1.00 85.06 186 LEU A CA 1
ATOM 1410 C C . LEU A 1 186 ? -21.824 -4.739 15.586 1.00 85.06 186 LEU A C 1
ATOM 1412 O O . LEU A 1 186 ? -22.094 -4.852 16.779 1.00 85.06 186 LEU A O 1
ATOM 1416 N N . ALA A 1 187 ? -22.572 -4.023 14.743 1.00 88.12 187 ALA A N 1
ATOM 1417 C CA . ALA A 1 187 ? -23.802 -3.360 15.153 1.00 88.12 187 ALA A CA 1
ATOM 1418 C C . ALA A 1 187 ? -24.792 -4.379 15.742 1.00 88.12 187 ALA A C 1
ATOM 1420 O O . ALA A 1 187 ? -25.325 -4.157 16.828 1.00 88.12 187 ALA A O 1
ATOM 1421 N N . GLU A 1 188 ? -24.952 -5.538 15.097 1.00 89.50 188 GLU A N 1
ATOM 1422 C CA . GLU A 1 188 ? -25.765 -6.648 15.606 1.00 89.50 188 GLU A CA 1
ATOM 1423 C C . GLU A 1 188 ? -25.287 -7.157 16.971 1.00 89.50 188 GLU A C 1
ATOM 1425 O O . GLU A 1 188 ? -26.096 -7.329 17.884 1.00 89.50 188 GLU A O 1
ATOM 1430 N N . GLN A 1 189 ? -23.978 -7.364 17.148 1.00 91.31 189 GLN A N 1
ATOM 1431 C CA . GLN A 1 189 ? -23.413 -7.813 18.424 1.00 91.31 189 GLN A CA 1
ATOM 1432 C C . GLN A 1 189 ? -23.616 -6.784 19.541 1.00 91.31 189 GLN A C 1
ATOM 1434 O O . GLN A 1 189 ? -23.953 -7.158 20.667 1.00 91.31 189 GLN A O 1
ATOM 1439 N N . ILE A 1 190 ? -23.441 -5.495 19.254 1.00 92.25 190 ILE A N 1
ATOM 1440 C CA . ILE A 1 190 ? -23.669 -4.412 20.219 1.00 92.25 190 ILE A CA 1
ATOM 1441 C C . ILE A 1 190 ? -25.142 -4.376 20.623 1.00 92.25 190 ILE A C 1
ATOM 1443 O O . ILE A 1 190 ? -25.445 -4.418 21.815 1.00 92.25 190 ILE A O 1
ATOM 1447 N N . ILE A 1 191 ? -26.058 -4.384 19.651 1.00 93.19 191 ILE A N 1
ATOM 1448 C CA . ILE A 1 191 ? -27.505 -4.390 19.900 1.00 93.19 191 ILE A CA 1
ATOM 1449 C C . ILE A 1 191 ? -27.903 -5.620 20.726 1.00 93.19 191 ILE A C 1
ATOM 1451 O O . ILE A 1 191 ? -28.625 -5.487 21.714 1.00 93.19 191 ILE A O 1
ATOM 1455 N N . ALA A 1 192 ? -27.398 -6.809 20.384 1.00 94.06 192 ALA A N 1
ATOM 1456 C CA . ALA A 1 192 ? -27.682 -8.038 21.121 1.00 94.06 192 ALA A CA 1
ATOM 1457 C C . ALA A 1 192 ? -27.216 -7.962 22.584 1.00 94.06 192 ALA A C 1
ATOM 1459 O O . ALA A 1 192 ? -27.963 -8.344 23.487 1.00 94.06 192 ALA A O 1
ATOM 1460 N N . ASN A 1 193 ? -26.017 -7.428 22.838 1.00 95.56 193 ASN A N 1
ATOM 1461 C CA . ASN A 1 193 ? -25.505 -7.240 24.197 1.00 95.56 193 ASN A CA 1
ATOM 1462 C C . ASN A 1 193 ? -26.296 -6.180 24.976 1.00 95.56 193 ASN A C 1
ATOM 1464 O O . ASN A 1 193 ? -26.607 -6.387 26.148 1.00 95.56 193 ASN A O 1
ATOM 1468 N N . MET A 1 194 ? -26.672 -5.073 24.330 1.00 96.19 194 MET A N 1
ATOM 1469 C CA . MET A 1 194 ? -27.522 -4.037 24.921 1.00 96.19 194 MET A CA 1
ATOM 1470 C C . MET A 1 194 ? -28.895 -4.590 25.315 1.00 96.19 194 MET A C 1
ATOM 1472 O O . MET A 1 194 ? -29.333 -4.377 26.446 1.00 96.19 194 MET A O 1
ATOM 1476 N N . LEU A 1 195 ? -29.537 -5.369 24.442 1.00 94.62 195 LEU A N 1
ATOM 1477 C CA . LEU A 1 195 ? -30.803 -6.045 24.741 1.00 94.62 195 LEU A CA 1
ATOM 1478 C C . LEU A 1 195 ? -30.652 -7.062 25.880 1.00 94.62 195 LEU A C 1
ATOM 1480 O O . LEU A 1 195 ? -31.458 -7.062 26.808 1.00 94.62 195 LEU A O 1
ATOM 1484 N N . ALA A 1 196 ? -29.604 -7.893 25.855 1.00 93.50 196 ALA A N 1
ATOM 1485 C CA . ALA A 1 196 ? -29.340 -8.886 26.900 1.00 93.50 196 ALA A CA 1
ATOM 1486 C C . ALA A 1 196 ? -29.068 -8.243 28.269 1.00 93.50 196 ALA A C 1
ATOM 1488 O O . ALA A 1 196 ? -29.473 -8.775 29.303 1.00 93.50 196 ALA A O 1
ATOM 1489 N N . ALA A 1 197 ? -28.422 -7.077 28.279 1.00 93.06 197 ALA A N 1
ATOM 1490 C CA . ALA A 1 197 ? -28.216 -6.282 29.480 1.00 93.06 197 ALA A CA 1
ATOM 1491 C C . ALA A 1 197 ? -29.456 -5.481 29.897 1.00 93.06 197 ALA A C 1
ATOM 1493 O O . ALA A 1 197 ? -29.447 -4.898 30.977 1.00 93.06 197 ALA A O 1
ATOM 1494 N N . GLY A 1 198 ? -30.511 -5.442 29.078 1.00 92.12 198 GLY A N 1
ATOM 1495 C CA . GLY A 1 198 ? -31.763 -4.736 29.339 1.00 92.12 198 GLY A CA 1
ATOM 1496 C C . GLY A 1 198 ? -31.709 -3.226 29.091 1.00 92.12 198 GLY A C 1
ATOM 1497 O O . GLY A 1 198 ? -32.433 -2.480 29.754 1.00 92.12 198 GLY A O 1
ATOM 1498 N N . VAL A 1 199 ? -30.830 -2.733 28.216 1.00 94.31 199 VAL A N 1
ATOM 1499 C CA . VAL A 1 199 ? -30.862 -1.325 27.785 1.00 94.31 199 VAL A CA 1
ATOM 1500 C C . VAL A 1 199 ? -32.269 -0.977 27.274 1.00 94.31 199 VAL A C 1
ATOM 1502 O O . VAL A 1 199 ? -32.931 -1.798 26.641 1.00 94.31 199 VAL A O 1
ATOM 1505 N N . GLU A 1 200 ? -32.741 0.221 27.616 1.00 92.81 200 GLU A N 1
ATOM 1506 C CA . GLU A 1 200 ? -34.100 0.681 27.326 1.00 92.81 200 GLU A CA 1
ATOM 1507 C C . GLU A 1 200 ? -34.381 0.711 25.818 1.00 92.81 200 GLU A C 1
ATOM 1509 O O . GLU A 1 200 ? -33.547 1.177 25.045 1.00 92.81 200 GLU A O 1
ATOM 1514 N N . VAL A 1 201 ? -35.564 0.244 25.413 1.00 91.62 201 VAL A N 1
ATOM 1515 C CA . VAL A 1 201 ? -36.063 0.353 24.037 1.00 91.62 201 VAL A CA 1
ATOM 1516 C C . VAL A 1 201 ? -37.180 1.390 24.020 1.00 91.62 201 VAL A C 1
ATOM 1518 O O . VAL A 1 201 ? -38.205 1.190 24.673 1.00 91.62 201 VAL A O 1
ATOM 1521 N N . VAL A 1 202 ? -36.988 2.481 23.284 1.00 89.19 202 VAL A N 1
ATOM 1522 C CA . VAL A 1 202 ? -37.939 3.596 23.198 1.00 89.19 202 VAL A CA 1
ATOM 1523 C C . VAL A 1 202 ? -38.599 3.576 21.829 1.00 89.19 202 VAL A C 1
ATOM 1525 O O . VAL A 1 202 ? -37.919 3.590 20.809 1.00 89.19 202 VAL A O 1
ATOM 1528 N N . VAL A 1 203 ? -39.930 3.537 21.803 1.00 81.19 203 VAL A N 1
ATOM 1529 C CA . VAL A 1 203 ? -40.700 3.696 20.567 1.00 81.19 203 VAL A CA 1
ATOM 1530 C C . VAL A 1 203 ? -40.979 5.182 20.397 1.00 81.19 203 VAL A C 1
ATOM 1532 O O . VAL A 1 203 ? -41.664 5.780 21.225 1.00 81.19 203 VAL A O 1
ATOM 1535 N N . THR A 1 204 ? -40.407 5.780 19.362 1.00 68.31 204 THR A N 1
ATOM 1536 C CA . THR A 1 204 ? -40.737 7.134 18.926 1.00 68.31 204 THR A CA 1
ATOM 1537 C C . THR A 1 204 ? -41.992 7.066 18.045 1.00 68.31 204 THR A C 1
ATOM 1539 O O . THR A 1 204 ? -42.006 6.351 17.043 1.00 68.31 204 THR A O 1
ATOM 1542 N N . ASP A 1 205 ? -43.067 7.735 18.485 1.00 58.03 205 ASP A N 1
ATOM 1543 C CA . ASP A 1 205 ? -44.338 7.892 17.747 1.00 58.03 205 ASP A CA 1
ATOM 1544 C C . ASP A 1 205 ? -44.211 8.870 16.563 1.00 58.03 205 ASP A C 1
ATOM 1546 O O . ASP A 1 205 ? -43.473 9.878 16.693 1.00 58.03 205 ASP A O 1
#

Nearest PDB structures (foldseek):
  5e9t-assembly1_A  TM=5.144E-01  e=4.186E-01  Streptococcus gordonii
  4pqg-assembly1_A  TM=5.111E-01  e=7.413E+00  Streptococcus pneumoniae TIGR4
  3gmw-assembly1_B  TM=3.850E-01  e=5.176E+00  Streptomyces exfoliatus
  3k44-assembly4_D  TM=1.920E-01  e=3.020E+00  Drosophila melanogaster
  8cht-assembly4_D  TM=1.719E-01  e=2.238E+00  Homo sapiens

Mean predicted aligned error: 12.27 Å

Sequence (205 aa):
MFELLPAIGIRLPDGAGVLRFGLDGAATREVLAGLGAVREDEAAAWAYSVRWGDVELSARAGTAPDSPLDSVVLRRHLRPHWYGPADVAVVLDDVDLFGYPAVEVLAALGPDRPSGLSFRPTRPGGYLPAVTLRAEPPSTEPDLAAYQDMWTTGRDRWQLEPTGSGYLVVMKGDPPMDLLICHETLAEQIIANMLAAGVEVVVTD

Radius of gyration: 23.9 Å; Cα contacts (8 Å, |Δi|>4): 382; chains: 1; bounding box: 68×30×57 Å

Secondary structure (DSSP, 8-state):
-EEEETTTEEEPGGG--EEETT--HHHHHHHHHTTS--EE-TTSSSEEEEEETTEEEEEEE-SSTT--EEEEEEEE-PPTT--S--SS-EEETTEETTTSBHHHHHHHH-S---TTEEE----TTPBPSEEEEEPPP------GGGGGGGTTTTGGGEEEEEETTEEEEEE-SSS-EEE----HHHHHHHHHHHHHTT-EE----

Foldseek 3Di:
DWEQDALFAIQDPPRLGGQGWPAWPVVNVVSQVSQHDWDWDPPALTKIWDDDQQKIKIWGADRDNRGTTFKIKIFGNDDPPDQAFGPDFYDYPNQGQRHAFNVVSDVVCPPPHRPQKDFDDDDVRGGTRMIMGGNDDPPCPPDLVVLVCCLPVVLVQWEWEDDPVGTWIWGDDVVIDTDDDPDVVSVVVSRVSSVVSPRHYDYDD

pLDDT: mean 87.99, std 10.2, range [48.38, 97.94]